Protein AF-A0A0D8X7G8-F1 (afdb_monomer)

Mean predicted aligned error: 17.35 Å

InterPro domains:
  IPR000242 Tyrosine-specific protein phosphatase, PTPase domain [PF00102] (5-71)
  IPR000242 Tyrosine-specific protein phosphatase, PTPase domain [PR00700] (9-27)
  IPR000242 Tyrosine-specific protein phosphatase, PTPase domain [PR00700] (56-66)
  IPR000242 Tyrosine-specific protein phosphatase, PTPase domain [PS50055] (1-73)
  IPR000387 Tyrosine-specific protein phosphatases domain [PS50056] (1-64)
  IPR003595 Protein-tyrosine phosphatase, catalytic [SM00404] (1-72)
  IPR029021 Protein-tyrosine phosphatase-like [G3DSA:3.90.190.10] (2-87)
  IPR029021 Protein-tyrosine phosphatase-like [SSF52799] (5-97)
  IPR052782 Oocyte-to-zygote transition regulator [PTHR46163] (5-101)

Solvent-accessible surface area (backbone atoms only — not comparable to full-atom values): 13505 Å² total; per-residue (Å²): 129,98,72,55,95,85,71,58,85,87,88,74,69,64,84,93,44,23,39,72,28,36,30,56,52,46,36,54,50,50,55,50,32,57,76,65,72,43,95,69,53,72,65,59,48,46,51,58,42,30,78,75,37,76,61,32,48,65,47,72,68,48,55,54,47,31,5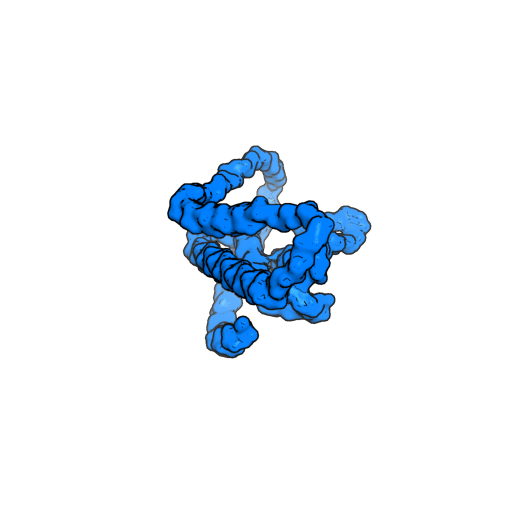1,51,53,50,53,52,52,34,28,75,70,64,77,39,60,72,83,36,67,69,52,48,50,51,51,53,53,50,53,54,50,51,52,52,51,54,51,52,49,53,51,50,53,50,55,51,51,52,52,53,54,52,51,54,55,50,55,61,67,67,59,68,87,73,82,80,78,87,74,96,72,84,79,66,65,62,62,63,49,52,58,54,49,52,54,52,49,62,66,52,58,79,61,85,74,74,76,79,80,80,79,86,70,75,78,86,71,87,70,89,74,82,88,49,68,67,62,57,50,52,53,51,56,55,49,60,61,44,57,62,51,54,60,55,50,54,67,65,45,64,80,60,50,80,76,55,67,70,72,62,66,82,77,117

Structure (mmCIF, N/CA/C/O backbone):
data_AF-A0A0D8X7G8-F1
#
_entry.id   AF-A0A0D8X7G8-F1
#
loop_
_atom_site.group_PDB
_atom_site.id
_atom_site.type_symbol
_atom_site.label_atom_id
_atom_site.label_alt_id
_atom_site.label_comp_id
_atom_site.label_asym_id
_atom_site.label_entity_id
_atom_site.label_seq_id
_atom_site.pdbx_PDB_ins_code
_atom_site.Cartn_x
_atom_site.Cartn_y
_atom_site.Cartn_z
_atom_site.occupancy
_atom_site.B_iso_or_equiv
_atom_site.auth_seq_id
_atom_site.auth_comp_id
_atom_site.auth_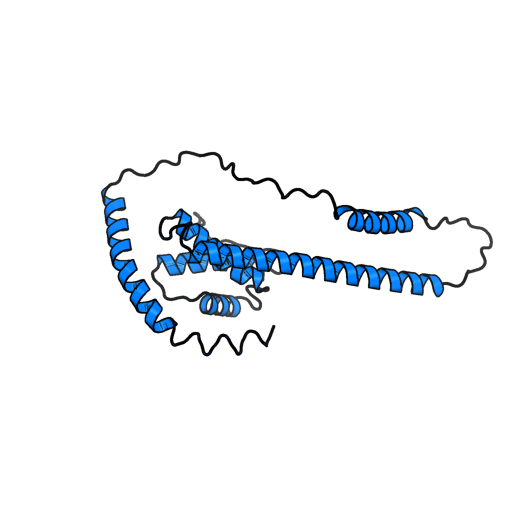asym_id
_atom_site.auth_atom_id
_atom_site.pdbx_PDB_model_num
ATOM 1 N N . MET A 1 1 ? -16.557 3.161 2.615 1.00 66.50 1 MET A N 1
ATOM 2 C CA . MET A 1 1 ? -16.654 2.008 1.699 1.00 66.50 1 MET A CA 1
ATOM 3 C C . MET A 1 1 ? -17.191 2.494 0.371 1.00 66.50 1 MET A C 1
ATOM 5 O O . MET A 1 1 ? -18.186 3.216 0.365 1.00 66.50 1 MET A O 1
ATOM 9 N N . LEU A 1 2 ? -16.530 2.127 -0.720 1.00 78.00 2 LEU A N 1
ATOM 10 C CA . LEU A 1 2 ? -16.952 2.418 -2.082 1.00 78.00 2 LEU A CA 1
ATOM 11 C C . LEU A 1 2 ? -18.286 1.709 -2.336 1.00 78.00 2 LEU A C 1
ATOM 13 O O . LEU A 1 2 ? -18.356 0.485 -2.448 1.00 78.00 2 LEU A O 1
ATOM 17 N N . LYS A 1 3 ? -19.364 2.488 -2.380 1.00 86.00 3 LYS A N 1
ATOM 18 C CA . LYS A 1 3 ? -20.715 2.010 -2.671 1.00 86.00 3 LYS A CA 1
ATOM 19 C C . LYS A 1 3 ? -21.243 2.762 -3.878 1.00 86.00 3 LYS A C 1
ATOM 21 O O . LYS A 1 3 ? -21.192 3.987 -3.913 1.00 86.00 3 LYS A O 1
ATOM 26 N N . ASN A 1 4 ? -21.760 2.016 -4.844 1.00 90.44 4 ASN A N 1
ATOM 27 C CA . ASN A 1 4 ? -22.512 2.576 -5.951 1.00 90.44 4 ASN A CA 1
ATOM 28 C C . ASN A 1 4 ? -24.008 2.532 -5.589 1.00 90.44 4 ASN A C 1
ATOM 30 O O . ASN A 1 4 ? -24.524 1.427 -5.406 1.00 90.44 4 ASN A O 1
ATOM 34 N N . PRO A 1 5 ? -24.710 3.677 -5.493 1.00 89.56 5 PRO A N 1
ATOM 35 C CA . PRO A 1 5 ? -26.138 3.711 -5.169 1.00 89.56 5 PRO A CA 1
ATOM 36 C C . PRO A 1 5 ? -27.015 2.919 -6.147 1.00 89.56 5 PRO A C 1
ATOM 38 O O . PRO A 1 5 ? -28.039 2.381 -5.749 1.00 89.56 5 PRO A O 1
ATOM 41 N N . SER A 1 6 ? -26.590 2.802 -7.410 1.00 92.00 6 SER A N 1
ATOM 42 C CA . SER A 1 6 ? -27.302 2.039 -8.448 1.00 92.00 6 SER A CA 1
ATOM 43 C C . SER A 1 6 ? -27.097 0.519 -8.363 1.00 92.00 6 SER A C 1
ATOM 45 O O . SER A 1 6 ? -27.694 -0.229 -9.128 1.00 92.00 6 SER A O 1
ATOM 47 N N . GLY A 1 7 ? -26.225 0.038 -7.468 1.00 91.06 7 GLY A N 1
ATOM 48 C CA . GLY A 1 7 ? -25.908 -1.387 -7.332 1.00 91.06 7 GLY A CA 1
ATOM 49 C C . GLY A 1 7 ? -24.993 -1.956 -8.425 1.00 91.06 7 GLY A C 1
ATOM 50 O O . GLY A 1 7 ? -24.581 -3.112 -8.325 1.00 91.06 7 GLY A O 1
ATOM 51 N N . HIS A 1 8 ? -24.616 -1.171 -9.439 1.00 93.44 8 HIS A N 1
ATOM 52 C CA . HIS A 1 8 ? -23.691 -1.629 -10.477 1.00 93.44 8 HIS A CA 1
ATOM 53 C C . HIS A 1 8 ? -22.240 -1.736 -9.967 1.00 93.44 8 HIS A C 1
ATOM 55 O O . HIS A 1 8 ? -21.827 -0.943 -9.110 1.00 93.44 8 HIS A O 1
ATOM 61 N N . PRO A 1 9 ? -21.429 -2.665 -10.514 1.00 93.12 9 PRO A N 1
ATOM 62 C CA . PRO A 1 9 ? -20.020 -2.791 -10.155 1.00 93.12 9 PRO A CA 1
ATOM 63 C C . PRO A 1 9 ? -19.245 -1.485 -10.363 1.00 93.12 9 PRO A C 1
ATOM 65 O O . PRO A 1 9 ? -19.410 -0.803 -11.372 1.00 93.12 9 PRO A O 1
ATOM 68 N N . ILE A 1 10 ? -18.364 -1.154 -9.418 1.00 94.12 10 ILE A N 1
ATOM 69 C CA . ILE A 1 10 ? -17.467 -0.001 -9.538 1.00 94.12 10 ILE A CA 1
ATOM 70 C C . ILE A 1 10 ? -16.247 -0.422 -10.354 1.00 94.12 10 ILE A C 1
ATOM 72 O O . ILE A 1 10 ? -15.524 -1.345 -9.973 1.00 94.12 10 ILE A O 1
ATOM 76 N N . VAL A 1 11 ? -16.003 0.276 -11.462 1.00 93.94 11 VAL A N 1
ATOM 77 C CA . VAL A 1 11 ? -14.827 0.052 -12.305 1.00 93.94 11 VAL A CA 1
ATOM 78 C C . VAL A 1 11 ? -13.677 0.921 -11.807 1.00 93.94 11 VAL A C 1
ATOM 80 O O . VAL A 1 11 ? -13.784 2.142 -11.746 1.00 93.94 11 VAL A O 1
ATOM 83 N N . VAL A 1 12 ? -12.556 0.285 -11.471 1.00 94.94 12 VAL A N 1
ATOM 84 C CA . VAL A 1 12 ? -11.310 0.958 -11.086 1.00 94.94 12 VAL A CA 1
ATOM 85 C C . VAL A 1 12 ? -10.229 0.533 -12.069 1.00 94.94 12 VAL A C 1
ATOM 87 O O . VAL A 1 12 ? -10.022 -0.660 -12.282 1.00 94.94 12 VAL A O 1
ATOM 90 N N . HIS A 1 13 ? -9.502 1.486 -12.646 1.00 96.00 13 HIS A N 1
ATOM 91 C CA . HIS A 1 13 ? -8.384 1.187 -13.537 1.00 96.00 13 HIS A CA 1
ATOM 92 C C . HIS A 1 13 ? -7.199 2.122 -13.2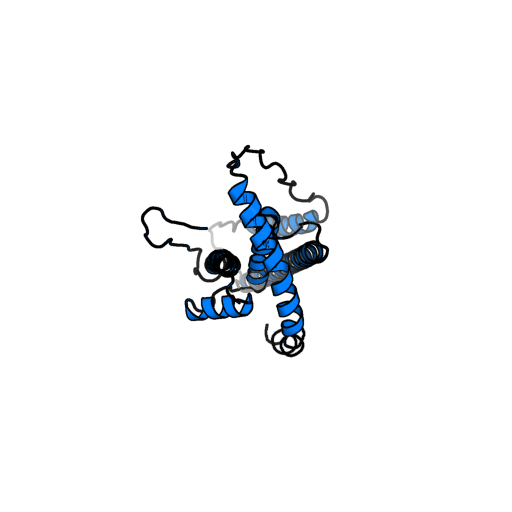92 1.00 96.00 13 HIS A C 1
ATOM 94 O O . HIS A 1 13 ? -7.291 3.123 -12.586 1.00 96.00 13 HIS A O 1
ATOM 100 N N . CYS A 1 14 ? -6.047 1.744 -13.834 1.00 93.75 14 CYS A N 1
ATOM 101 C CA . CYS A 1 14 ? -4.911 2.644 -13.974 1.00 93.75 14 CYS A CA 1
ATOM 102 C C . CYS A 1 14 ? -4.388 2.522 -15.409 1.00 93.75 14 CYS A C 1
ATOM 104 O O . CYS A 1 14 ? -5.153 2.778 -16.331 1.00 93.75 14 CYS A O 1
ATOM 106 N N . SER A 1 15 ? -3.137 2.098 -15.605 1.00 94.19 15 SER A N 1
ATOM 107 C CA . SER A 1 15 ? -2.616 1.705 -16.922 1.00 94.19 15 SER A CA 1
ATOM 108 C C . SER A 1 15 ? -2.867 0.204 -17.142 1.00 94.19 15 SER A C 1
ATOM 110 O O . SER A 1 15 ? -3.945 -0.171 -17.579 1.00 94.19 15 SER A O 1
ATOM 112 N N . ALA A 1 16 ? -1.968 -0.679 -16.691 1.00 92.44 16 ALA A N 1
ATOM 113 C CA . ALA A 1 16 ? -2.172 -2.137 -16.762 1.00 92.44 16 ALA A CA 1
ATOM 114 C C . ALA A 1 16 ? -3.263 -2.685 -15.807 1.00 92.44 16 ALA A C 1
ATOM 116 O O . ALA A 1 16 ? -3.684 -3.840 -15.897 1.00 92.44 16 ALA A O 1
ATOM 117 N N . GLY A 1 17 ? -3.712 -1.879 -14.840 1.00 94.12 17 GLY A N 1
ATOM 118 C CA . GLY A 1 17 ? -4.766 -2.267 -13.897 1.00 94.12 17 GLY A CA 1
ATOM 119 C C . GLY A 1 17 ? -4.354 -3.290 -12.829 1.00 94.12 17 GLY A C 1
ATOM 120 O O . GLY A 1 17 ? -5.230 -3.853 -12.187 1.00 94.12 17 GLY A O 1
ATOM 121 N N . ILE A 1 18 ? -3.054 -3.542 -12.627 1.00 96.38 18 ILE A N 1
ATOM 122 C CA . ILE A 1 18 ? -2.548 -4.548 -11.662 1.00 96.38 18 ILE A CA 1
ATOM 123 C C . ILE A 1 18 ? -1.870 -3.949 -10.416 1.00 96.38 18 ILE A C 1
ATOM 125 O O . ILE A 1 18 ? -1.880 -4.548 -9.347 1.00 96.38 18 ILE A O 1
ATOM 129 N N . GLY A 1 19 ? -1.290 -2.748 -10.529 1.00 96.31 19 GLY A N 1
ATOM 130 C CA . GLY A 1 19 ? -0.596 -2.070 -9.426 1.00 96.31 19 GLY A CA 1
ATOM 131 C C . GLY A 1 19 ? -1.554 -1.234 -8.578 1.00 96.31 19 GLY A C 1
ATOM 132 O O . GLY A 1 19 ? -2.252 -1.757 -7.717 1.00 96.31 19 GLY A O 1
ATOM 133 N N . ARG A 1 20 ? -1.628 0.073 -8.874 1.00 97.00 20 ARG A N 1
ATOM 134 C CA . ARG A 1 20 ? -2.447 1.067 -8.143 1.00 97.00 20 ARG A CA 1
ATOM 135 C C . ARG A 1 20 ? -3.914 0.653 -7.989 1.00 97.00 20 ARG A C 1
ATOM 137 O O . ARG A 1 20 ? -4.500 0.846 -6.931 1.00 97.00 20 ARG A O 1
ATOM 144 N N . THR A 1 21 ? -4.478 0.049 -9.032 1.00 97.31 21 THR A N 1
ATOM 145 C CA . THR A 1 21 ? -5.855 -0.462 -9.045 1.00 97.31 21 THR A CA 1
ATOM 146 C C . THR A 1 21 ? -6.073 -1.513 -7.962 1.00 97.31 21 THR A C 1
ATOM 148 O O . THR A 1 21 ? -6.946 -1.351 -7.116 1.00 97.31 21 THR A O 1
ATOM 151 N N . CYS A 1 22 ? -5.250 -2.562 -7.941 1.00 97.19 22 CYS A N 1
ATOM 152 C CA . CYS A 1 22 ? -5.368 -3.625 -6.948 1.00 97.19 22 CYS A CA 1
ATOM 153 C C . CYS A 1 22 ? -4.958 -3.158 -5.548 1.00 97.19 22 CYS A C 1
ATOM 155 O O . CYS A 1 22 ? -5.473 -3.690 -4.573 1.00 97.19 22 CYS A O 1
ATOM 157 N N . THR A 1 23 ? -4.087 -2.151 -5.427 1.00 97.38 23 THR A N 1
ATOM 158 C CA . THR A 1 23 ? -3.781 -1.519 -4.136 1.00 97.38 23 THR A CA 1
ATOM 159 C C . THR A 1 23 ? -5.016 -0.850 -3.537 1.00 97.38 23 THR A C 1
ATOM 161 O O . THR A 1 23 ? -5.333 -1.115 -2.382 1.00 97.38 23 THR A O 1
ATOM 164 N N . LEU A 1 24 ? -5.756 -0.053 -4.318 1.00 96.81 24 LEU A N 1
ATOM 165 C CA . LEU A 1 24 ? -6.993 0.582 -3.850 1.00 96.81 24 LEU A CA 1
ATOM 166 C C . LEU A 1 24 ? -8.059 -0.458 -3.476 1.00 96.81 24 LEU A C 1
ATOM 168 O O . LEU A 1 24 ? -8.648 -0.385 -2.400 1.00 96.81 24 LEU A O 1
ATOM 172 N N . ILE A 1 25 ? -8.260 -1.462 -4.337 1.00 96.31 25 ILE A N 1
ATOM 173 C CA . ILE A 1 25 ? -9.191 -2.570 -4.073 1.00 96.31 25 ILE A CA 1
ATOM 174 C C . ILE A 1 25 ? -8.777 -3.337 -2.808 1.00 96.31 25 ILE A C 1
ATOM 176 O O . ILE A 1 25 ? -9.628 -3.718 -2.010 1.00 96.31 25 ILE A O 1
ATOM 180 N N . GLY A 1 26 ? -7.476 -3.549 -2.605 1.00 95.56 26 GLY A N 1
ATOM 181 C CA . GLY A 1 26 ? -6.942 -4.248 -1.443 1.00 95.56 26 GLY A CA 1
ATOM 182 C C . GLY A 1 26 ? -7.145 -3.493 -0.130 1.00 95.56 26 GLY A C 1
ATOM 183 O O . GLY A 1 26 ? -7.491 -4.130 0.860 1.00 95.56 26 GLY A O 1
ATOM 184 N N . ILE A 1 27 ? -6.997 -2.162 -0.124 1.00 96.00 27 ILE A N 1
ATOM 185 C CA . ILE A 1 27 ? -7.298 -1.314 1.046 1.00 96.00 27 ILE A CA 1
ATOM 186 C C . ILE A 1 27 ? -8.766 -1.487 1.448 1.00 96.00 27 ILE A C 1
ATOM 188 O O . ILE A 1 27 ? -9.068 -1.804 2.598 1.00 96.00 27 ILE A O 1
ATOM 192 N N . GLU A 1 28 ? -9.675 -1.340 0.483 1.00 94.06 28 GLU A N 1
ATOM 193 C CA . GLU A 1 28 ? -11.112 -1.486 0.715 1.00 94.06 28 GLU A CA 1
ATOM 194 C C . GLU A 1 28 ? -11.457 -2.900 1.200 1.00 94.06 28 GLU A C 1
ATOM 196 O O . GLU A 1 28 ? -12.201 -3.077 2.164 1.00 94.06 28 GLU A O 1
ATOM 201 N N . LEU A 1 29 ? -10.888 -3.933 0.576 1.00 93.81 29 LEU A N 1
ATOM 202 C CA . LEU A 1 29 ? -11.145 -5.314 0.964 1.00 93.81 29 LEU A CA 1
ATOM 203 C C . LEU A 1 29 ? -10.618 -5.624 2.369 1.00 93.81 29 LEU A C 1
ATOM 205 O O . LEU A 1 29 ? -11.309 -6.305 3.127 1.00 93.81 29 LEU A O 1
ATOM 209 N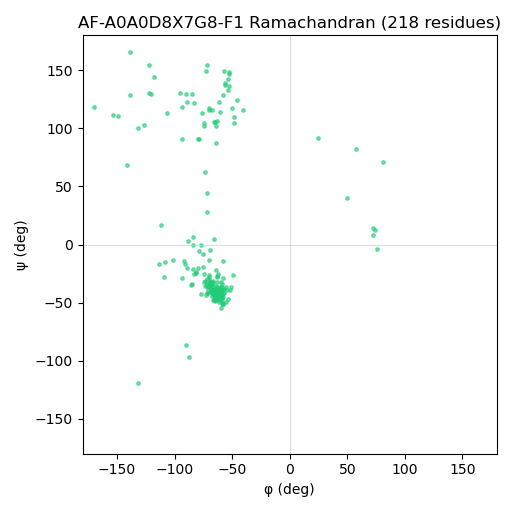 N . LEU A 1 30 ? -9.433 -5.126 2.729 1.00 94.00 30 LEU A N 1
ATOM 210 C CA . LEU A 1 30 ? -8.855 -5.348 4.052 1.00 94.00 30 LEU A CA 1
ATOM 211 C C . LEU A 1 30 ? -9.713 -4.678 5.127 1.00 94.00 30 LEU A C 1
ATOM 213 O O . LEU A 1 30 ? -10.122 -5.340 6.077 1.00 94.00 30 LEU A O 1
ATOM 217 N N . LEU A 1 31 ? -10.097 -3.416 4.922 1.00 92.25 31 LEU A N 1
ATOM 218 C CA . LEU A 1 31 ? -11.027 -2.716 5.812 1.00 92.25 31 LEU A CA 1
ATOM 219 C C . LEU A 1 31 ? -12.369 -3.439 5.937 1.00 92.25 31 LEU A C 1
ATOM 221 O O . LEU A 1 31 ? -12.951 -3.491 7.019 1.00 92.25 31 LEU A O 1
ATOM 225 N N . LYS A 1 32 ? -12.884 -4.003 4.839 1.00 91.62 32 LYS A N 1
ATOM 226 C CA . LYS A 1 32 ? -14.142 -4.755 4.859 1.00 91.62 32 LYS A CA 1
ATOM 227 C C . LYS A 1 32 ? -14.008 -6.005 5.718 1.00 91.62 32 LYS A C 1
ATOM 229 O O . LYS A 1 32 ? -14.906 -6.289 6.502 1.00 91.62 32 LYS A O 1
ATOM 234 N N . ARG A 1 33 ? -12.903 -6.741 5.581 1.00 91.44 33 ARG A N 1
ATOM 235 C CA . ARG A 1 33 ? -12.648 -7.956 6.366 1.00 91.44 33 ARG A CA 1
ATOM 236 C C . ARG A 1 33 ? -12.467 -7.646 7.850 1.00 91.44 33 ARG A C 1
ATOM 238 O O . ARG A 1 33 ? -13.090 -8.328 8.655 1.00 91.44 33 ARG A O 1
ATOM 245 N N . ILE A 1 34 ? -11.741 -6.576 8.184 1.00 89.69 34 ILE A N 1
ATOM 246 C CA . ILE A 1 34 ? -11.585 -6.095 9.566 1.00 89.69 34 ILE A CA 1
ATOM 247 C C . ILE A 1 34 ? -12.956 -5.786 10.182 1.00 89.69 34 ILE A C 1
ATOM 249 O O . ILE A 1 34 ? -13.300 -6.334 11.224 1.00 89.69 34 ILE A O 1
ATOM 253 N N . ARG A 1 35 ? -13.795 -4.994 9.498 1.00 87.88 35 ARG A N 1
ATOM 254 C CA . ARG A 1 35 ? -15.148 -4.665 9.988 1.00 87.88 35 ARG A CA 1
ATOM 255 C C . ARG A 1 35 ? -16.068 -5.878 10.109 1.00 87.88 35 ARG A C 1
ATOM 257 O O . ARG A 1 35 ? -16.935 -5.908 10.970 1.00 87.88 35 ARG A O 1
ATOM 264 N N . GLN A 1 36 ? -15.895 -6.871 9.242 1.00 89.62 36 GLN A N 1
ATOM 265 C CA . GLN A 1 36 ? -16.663 -8.117 9.271 1.00 89.62 36 GLN A CA 1
ATOM 266 C C . GLN A 1 36 ? -16.093 -9.155 10.251 1.00 89.62 36 GLN A C 1
ATOM 268 O O . GLN A 1 36 ? -16.570 -10.288 10.234 1.00 89.62 36 GLN A O 1
ATOM 273 N N . ARG A 1 37 ? -15.081 -8.799 11.062 1.00 81.75 37 ARG A N 1
ATOM 274 C CA . ARG A 1 37 ? -14.369 -9.703 11.984 1.00 81.75 37 ARG A CA 1
ATOM 275 C C . ARG A 1 37 ? -13.910 -10.999 11.306 1.00 81.75 37 ARG A C 1
ATOM 277 O O . ARG A 1 37 ? -14.034 -12.086 11.858 1.00 81.75 37 ARG A O 1
ATOM 284 N N . ARG A 1 38 ? -13.433 -10.889 10.065 1.00 76.50 38 ARG A N 1
ATOM 285 C CA . ARG A 1 38 ? -12.887 -12.025 9.320 1.00 76.50 38 ARG A CA 1
ATOM 286 C C . ARG A 1 38 ? -11.381 -12.056 9.478 1.00 76.50 38 ARG A C 1
ATOM 288 O O . ARG A 1 38 ? -10.725 -11.058 9.176 1.00 76.50 38 ARG A O 1
ATOM 295 N N . ASP A 1 39 ? -10.858 -13.222 9.829 1.00 68.50 39 ASP A N 1
ATOM 296 C CA . ASP A 1 39 ? -9.424 -13.473 9.821 1.00 68.50 39 ASP A CA 1
ATOM 297 C C . ASP A 1 39 ? -8.892 -13.286 8.402 1.00 68.50 39 ASP A C 1
ATOM 299 O O . ASP A 1 39 ? -9.271 -13.988 7.459 1.00 68.50 39 ASP A O 1
ATOM 303 N N . ALA A 1 40 ? -8.050 -12.276 8.224 1.00 69.94 40 ALA A N 1
ATOM 304 C CA . ALA A 1 40 ? -7.347 -12.072 6.976 1.00 69.94 40 ALA A CA 1
ATOM 305 C C . ALA A 1 40 ? -6.050 -11.331 7.225 1.00 69.94 40 ALA A C 1
ATOM 307 O O . ALA A 1 40 ? -6.036 -10.134 7.511 1.00 69.94 40 ALA A O 1
ATOM 308 N N . THR A 1 41 ? -4.949 -12.045 7.033 1.00 85.62 41 THR A N 1
ATOM 309 C CA . THR A 1 41 ? -3.644 -11.403 6.949 1.00 85.62 41 THR A CA 1
ATOM 310 C C . THR A 1 41 ? -3.528 -10.650 5.624 1.00 85.62 41 THR A C 1
ATOM 312 O O . THR A 1 41 ? -4.156 -11.002 4.615 1.00 85.62 41 THR A O 1
ATOM 315 N N . GLY A 1 42 ? -2.684 -9.616 5.588 1.00 85.50 42 GLY A N 1
ATOM 316 C CA . GLY A 1 42 ? -2.385 -8.906 4.344 1.00 85.50 42 GLY A CA 1
ATOM 317 C C . GLY A 1 42 ? -1.884 -9.845 3.239 1.00 85.50 42 GLY A C 1
ATOM 318 O O . GLY A 1 42 ? -2.250 -9.679 2.077 1.00 85.50 42 GLY A O 1
ATOM 319 N N . ALA A 1 43 ? -1.104 -10.871 3.595 1.00 87.38 43 ALA A N 1
ATOM 320 C CA . ALA A 1 43 ? -0.581 -11.860 2.652 1.00 87.38 43 ALA A CA 1
ATOM 321 C C . ALA A 1 43 ? -1.699 -12.709 2.024 1.00 87.38 43 ALA A C 1
ATOM 323 O O . ALA A 1 43 ? -1.783 -12.804 0.800 1.00 87.38 43 ALA A O 1
ATOM 324 N N . GLN A 1 44 ? -2.625 -13.232 2.834 1.00 90.38 44 GLN A N 1
ATOM 325 C CA . GLN A 1 44 ? -3.798 -13.963 2.335 1.00 90.38 44 GLN A CA 1
ATOM 326 C C . GLN A 1 44 ? -4.675 -13.085 1.438 1.00 90.38 44 GLN A C 1
ATOM 328 O O . GLN A 1 44 ? -5.229 -13.546 0.440 1.00 90.38 44 GLN A O 1
ATOM 333 N N . LEU A 1 45 ? -4.803 -11.797 1.768 1.00 92.69 45 LEU A N 1
ATOM 334 C CA . LEU A 1 45 ? -5.497 -10.833 0.923 1.00 92.69 45 LEU A CA 1
ATOM 335 C C . LEU A 1 45 ? -4.783 -10.621 -0.418 1.00 92.69 45 LEU A C 1
ATOM 337 O O . LEU A 1 45 ? -5.448 -10.588 -1.452 1.00 92.69 45 LEU A O 1
ATOM 341 N N . MET A 1 46 ? -3.453 -10.522 -0.425 1.00 92.12 46 MET A N 1
ATOM 342 C CA . MET A 1 46 ? -2.673 -10.417 -1.659 1.00 92.12 46 MET A CA 1
ATOM 343 C C . MET A 1 46 ? -2.836 -11.664 -2.536 1.00 92.12 46 MET A C 1
ATOM 345 O O . MET A 1 46 ? -3.083 -11.521 -3.731 1.00 92.12 46 MET A O 1
ATOM 349 N N . MET A 1 47 ? -2.741 -12.865 -1.958 1.00 92.25 47 MET A N 1
ATOM 350 C CA . MET A 1 47 ? -2.948 -14.124 -2.685 1.00 92.25 47 MET A CA 1
ATOM 351 C C . MET A 1 47 ? -4.347 -14.173 -3.300 1.00 92.25 47 MET A C 1
ATOM 353 O O . MET A 1 47 ? -4.483 -14.342 -4.507 1.00 92.25 47 MET A O 1
ATOM 357 N N . TRP A 1 48 ? -5.375 -13.863 -2.506 1.00 93.75 48 TRP A N 1
ATOM 358 C CA . TRP A 1 48 ? -6.755 -13.796 -2.984 1.00 93.75 48 TRP A CA 1
ATOM 359 C C . TRP A 1 48 ? -6.938 -12.800 -4.142 1.00 93.75 48 TRP A C 1
ATOM 361 O O . TRP A 1 48 ? -7.691 -13.064 -5.078 1.00 93.75 48 TRP A O 1
ATOM 371 N N . LEU A 1 49 ? -6.251 -11.651 -4.111 1.00 94.56 49 LEU A N 1
ATOM 372 C CA . LEU A 1 49 ? -6.274 -10.693 -5.221 1.00 94.56 49 LEU A CA 1
ATOM 373 C C . LEU A 1 49 ? -5.561 -11.238 -6.466 1.00 94.56 49 LEU A C 1
ATOM 375 O O . LEU A 1 49 ? -6.035 -10.999 -7.576 1.00 94.56 49 LEU A O 1
ATOM 379 N N . ARG A 1 50 ? -4.452 -11.966 -6.298 1.00 95.44 50 ARG A N 1
ATOM 380 C CA . ARG A 1 50 ? -3.674 -12.548 -7.403 1.00 95.44 50 ARG A CA 1
ATOM 381 C C . ARG A 1 50 ? -4.401 -13.692 -8.100 1.00 95.44 50 ARG A C 1
ATOM 383 O O . ARG A 1 50 ? -4.317 -13.768 -9.323 1.00 95.44 50 ARG A O 1
ATOM 390 N N . ASP A 1 51 ? -5.200 -14.462 -7.367 1.00 95.62 51 ASP A N 1
ATOM 391 C CA . ASP A 1 51 ? -6.091 -15.478 -7.941 1.00 95.62 51 ASP A CA 1
ATOM 392 C C . ASP A 1 51 ? -7.165 -14.862 -8.849 1.00 95.62 51 ASP A C 1
ATOM 394 O O . ASP A 1 51 ? -7.660 -15.502 -9.775 1.00 95.62 51 ASP A O 1
ATOM 398 N N . ARG A 1 52 ? -7.553 -13.604 -8.597 1.00 95.44 52 ARG A N 1
ATOM 399 C CA . ARG A 1 52 ? -8.550 -12.884 -9.408 1.00 95.44 52 ARG A CA 1
ATOM 400 C C . ARG A 1 52 ? -7.942 -12.038 -10.511 1.00 95.44 52 ARG A C 1
ATOM 402 O O . ARG A 1 52 ? -8.589 -11.817 -11.532 1.00 95.44 52 ARG A O 1
ATOM 409 N N . ARG A 1 53 ? -6.721 -11.545 -10.315 1.00 95.12 53 ARG A N 1
ATOM 410 C CA . ARG A 1 53 ? -5.977 -10.795 -11.322 1.00 95.12 53 ARG A CA 1
ATOM 411 C C . ARG A 1 53 ? -4.485 -11.036 -11.146 1.00 95.12 53 ARG A C 1
ATOM 413 O O . ARG A 1 53 ? -3.875 -10.538 -10.199 1.00 95.12 53 ARG A O 1
ATOM 420 N N . ALA A 1 54 ? -3.896 -11.752 -12.097 1.00 94.56 54 ALA A N 1
ATOM 421 C CA . ALA A 1 54 ? -2.468 -12.034 -12.098 1.00 94.56 54 ALA A CA 1
ATOM 422 C C . ALA A 1 54 ? -1.642 -10.741 -11.964 1.00 94.56 54 ALA A C 1
ATOM 424 O O . ALA A 1 54 ? -1.946 -9.714 -12.578 1.00 94.56 54 ALA A O 1
ATOM 425 N N . GLY A 1 55 ? -0.608 -10.782 -11.123 1.00 92.25 55 GLY A N 1
ATOM 426 C CA . GLY A 1 55 ? 0.253 -9.627 -10.859 1.00 92.25 55 GLY A CA 1
ATOM 427 C C . GLY A 1 55 ? -0.372 -8.528 -9.990 1.00 92.25 55 GLY A C 1
ATOM 428 O O . GLY A 1 55 ? 0.199 -7.439 -9.906 1.00 92.25 55 GLY A O 1
ATOM 429 N N . ALA A 1 56 ? -1.517 -8.781 -9.339 1.00 96.00 56 ALA A N 1
ATOM 430 C CA . ALA A 1 56 ? -2.103 -7.848 -8.380 1.00 96.00 56 ALA A CA 1
ATOM 431 C C . ALA A 1 56 ? -1.093 -7.445 -7.290 1.00 96.00 56 ALA A C 1
ATOM 433 O O . ALA A 1 56 ? -0.432 -8.300 -6.691 1.00 96.00 56 ALA A O 1
ATOM 434 N N . ILE A 1 57 ? -1.016 -6.132 -7.032 1.00 94.25 57 ILE A N 1
ATOM 435 C CA . ILE A 1 57 ? -0.041 -5.491 -6.134 1.00 94.25 57 ILE A CA 1
ATOM 436 C C . ILE A 1 57 ? 1.386 -5.817 -6.597 1.00 94.25 57 ILE A C 1
ATOM 438 O O . ILE A 1 57 ? 2.052 -6.735 -6.118 1.00 94.25 57 ILE A O 1
ATOM 442 N N . GLN A 1 58 ? 1.833 -5.040 -7.580 1.00 92.12 58 GLN A N 1
ATOM 443 C CA . GLN A 1 58 ? 3.033 -5.322 -8.362 1.00 92.12 58 GLN A CA 1
ATOM 444 C C . GLN A 1 58 ? 4.337 -5.079 -7.590 1.00 92.12 58 GLN A C 1
ATOM 446 O O . GLN A 1 58 ? 5.316 -5.780 -7.812 1.00 92.12 58 GLN A O 1
ATOM 451 N N . LYS A 1 59 ? 4.387 -4.064 -6.719 1.00 91.69 59 LYS A N 1
ATOM 452 C CA . LYS A 1 59 ? 5.612 -3.678 -5.993 1.00 91.69 59 LYS A CA 1
ATOM 453 C C . LYS A 1 59 ? 5.428 -3.837 -4.487 1.00 91.69 59 LYS A C 1
ATOM 455 O O . LYS A 1 59 ? 4.383 -3.464 -3.963 1.00 91.69 59 LYS A O 1
ATOM 460 N N . GLY A 1 60 ? 6.481 -4.243 -3.774 1.00 90.94 60 GLY A N 1
ATOM 461 C CA . GLY A 1 60 ? 6.460 -4.357 -2.308 1.00 90.94 60 GLY A CA 1
ATOM 462 C C . GLY A 1 60 ? 6.031 -3.065 -1.599 1.00 90.94 60 GLY A C 1
ATOM 463 O O . GLY A 1 60 ? 5.211 -3.104 -0.688 1.00 90.94 60 GLY A O 1
ATOM 464 N N . ILE A 1 61 ? 6.464 -1.893 -2.087 1.00 91.38 61 ILE A N 1
ATOM 465 C CA . ILE A 1 61 ? 6.037 -0.606 -1.508 1.00 91.38 61 ILE A CA 1
ATOM 466 C C . ILE A 1 61 ? 4.515 -0.399 -1.565 1.00 91.38 61 ILE A C 1
ATOM 468 O O . ILE A 1 61 ? 3.951 0.216 -0.670 1.00 91.38 61 ILE A O 1
ATOM 472 N N . GLN A 1 62 ? 3.839 -0.925 -2.594 1.00 93.81 62 GLN A N 1
ATOM 473 C CA . GLN A 1 62 ? 2.386 -0.807 -2.737 1.00 93.81 62 GLN A CA 1
ATOM 474 C C . GLN A 1 62 ? 1.676 -1.650 -1.676 1.00 93.81 62 GLN A C 1
ATOM 476 O O . GLN A 1 62 ? 0.644 -1.242 -1.152 1.00 93.81 62 GLN A O 1
ATOM 481 N N . PHE A 1 63 ? 2.251 -2.806 -1.338 1.00 95.69 63 PHE A N 1
ATOM 482 C CA . PHE A 1 63 ? 1.752 -3.663 -0.272 1.00 95.69 63 PHE A CA 1
ATOM 483 C C . PHE A 1 63 ? 1.922 -3.024 1.110 1.00 95.69 63 PHE A C 1
ATOM 485 O O . PHE A 1 63 ? 0.984 -3.021 1.904 1.00 95.69 63 PHE A O 1
ATOM 492 N N . VAL A 1 64 ? 3.082 -2.421 1.390 1.00 94.69 64 VAL A N 1
ATOM 493 C CA . VAL A 1 64 ? 3.300 -1.697 2.656 1.00 94.69 64 VAL A CA 1
ATOM 494 C C . VAL A 1 64 ? 2.405 -0.456 2.735 1.00 94.69 64 VAL A C 1
ATOM 496 O O . VAL A 1 64 ? 1.810 -0.194 3.776 1.00 94.69 64 VAL A O 1
ATOM 499 N N . PHE A 1 65 ? 2.244 0.272 1.625 1.00 95.75 65 PHE A N 1
ATOM 500 C CA . PHE A 1 65 ? 1.347 1.426 1.546 1.00 95.75 65 PHE A CA 1
ATOM 501 C C . PHE A 1 65 ? -0.111 1.057 1.849 1.00 95.75 65 PHE A C 1
ATOM 503 O O . PHE A 1 65 ? -0.774 1.781 2.584 1.00 95.75 65 PHE A O 1
ATOM 510 N N . LEU A 1 66 ? -0.598 -0.084 1.348 1.00 95.94 66 LEU A N 1
ATOM 511 C CA . LEU A 1 66 ? -1.929 -0.595 1.688 1.00 95.94 66 LEU A CA 1
ATOM 512 C C . LEU A 1 66 ? -2.113 -0.706 3.208 1.00 95.94 66 LEU A C 1
ATOM 514 O O . LEU A 1 66 ? -3.114 -0.223 3.729 1.00 95.94 66 LEU A O 1
ATOM 518 N N . HIS A 1 67 ? -1.140 -1.281 3.921 1.00 94.88 67 HIS A N 1
ATOM 519 C CA . HIS A 1 67 ? -1.205 -1.420 5.380 1.00 94.88 67 HIS A CA 1
ATOM 520 C C . HIS A 1 67 ? -1.143 -0.068 6.087 1.00 94.88 67 HIS A C 1
ATOM 522 O O . HIS A 1 67 ? -1.909 0.156 7.017 1.00 94.88 67 HIS A O 1
ATOM 528 N N . LEU A 1 68 ? -0.289 0.849 5.619 1.00 95.62 68 LEU A N 1
ATOM 529 C CA . LEU A 1 68 ? -0.211 2.204 6.167 1.00 95.62 68 LEU A CA 1
ATOM 530 C C . LEU A 1 68 ? -1.569 2.902 6.126 1.00 95.62 68 LEU A C 1
ATOM 532 O O . LEU A 1 68 ? -1.997 3.461 7.129 1.00 95.62 68 LEU A O 1
ATOM 536 N N . VAL A 1 69 ? -2.233 2.871 4.968 1.00 96.56 69 VAL A N 1
ATOM 537 C CA . VAL A 1 69 ? -3.532 3.529 4.794 1.00 96.56 69 VAL A CA 1
ATOM 538 C C . VAL A 1 69 ? -4.570 2.903 5.715 1.00 96.56 69 VAL A C 1
ATOM 540 O O . VAL A 1 69 ? -5.298 3.630 6.379 1.00 96.56 69 VAL A O 1
ATOM 543 N N . VAL A 1 70 ? -4.612 1.572 5.807 1.00 94.44 70 VAL A N 1
ATOM 544 C CA . VAL A 1 70 ? -5.542 0.890 6.715 1.00 94.44 70 VAL A CA 1
ATOM 545 C C . VAL A 1 70 ? -5.285 1.279 8.168 1.00 94.44 70 VAL A C 1
ATOM 547 O O . VAL A 1 70 ? -6.229 1.645 8.853 1.00 94.44 70 VAL A O 1
ATOM 550 N N . ILE A 1 71 ? -4.031 1.277 8.625 1.00 94.12 71 ILE A N 1
ATOM 551 C CA . ILE A 1 71 ? -3.679 1.687 9.992 1.00 94.12 71 ILE A CA 1
ATOM 552 C C . ILE A 1 71 ? -4.093 3.141 10.251 1.00 94.12 71 ILE A C 1
ATOM 554 O O . ILE A 1 71 ? -4.714 3.415 11.271 1.00 94.12 71 ILE A O 1
ATOM 558 N N . LYS A 1 72 ? -3.811 4.069 9.325 1.00 94.56 72 LYS A N 1
ATOM 559 C CA . LYS A 1 72 ? -4.217 5.475 9.479 1.00 94.56 72 LYS A CA 1
ATOM 560 C C . LYS A 1 72 ? -5.732 5.632 9.576 1.00 94.56 72 LYS A C 1
ATOM 562 O O . LYS A 1 72 ? -6.199 6.326 10.470 1.00 94.56 72 LYS A O 1
ATOM 567 N N . LEU A 1 73 ? -6.488 4.929 8.734 1.00 94.44 73 LEU A N 1
ATOM 568 C CA . LEU A 1 73 ? -7.952 4.941 8.791 1.00 94.44 73 LEU A CA 1
ATOM 569 C C . LEU A 1 73 ? -8.480 4.356 10.108 1.00 94.44 73 LEU A C 1
ATOM 571 O O . LEU A 1 73 ? -9.426 4.885 10.676 1.00 94.44 73 LEU A O 1
ATOM 575 N N . LEU A 1 74 ? -7.852 3.303 10.637 1.00 91.75 74 LEU A N 1
ATOM 576 C CA . LEU A 1 74 ? -8.208 2.759 11.953 1.00 91.75 74 LEU A CA 1
ATOM 577 C C . LEU A 1 74 ? -7.889 3.734 13.094 1.00 91.75 74 LEU A C 1
ATOM 579 O O . LEU A 1 74 ? -8.621 3.771 14.082 1.00 91.75 74 LEU A O 1
ATOM 583 N N . CYS A 1 75 ? -6.825 4.531 12.968 1.00 93.50 75 CYS A N 1
ATOM 584 C CA . CYS A 1 75 ? -6.527 5.605 13.913 1.00 93.50 75 CYS A CA 1
ATOM 585 C C . CYS A 1 75 ? -7.572 6.728 13.854 1.00 93.50 75 CYS A C 1
ATOM 587 O O . CYS A 1 75 ? -8.009 7.206 14.896 1.00 93.50 75 CYS A O 1
ATOM 589 N N . GLU A 1 76 ? -7.994 7.129 12.652 1.00 93.38 76 GLU A N 1
ATOM 590 C CA . GLU A 1 76 ? -9.050 8.133 12.449 1.00 93.38 76 GLU A CA 1
ATOM 591 C C . GLU A 1 76 ? -10.407 7.663 12.994 1.00 93.38 76 GLU A C 1
ATOM 593 O O . GLU A 1 76 ? -11.154 8.453 13.563 1.00 93.38 76 GLU A O 1
ATOM 598 N N . GLU A 1 77 ? -10.706 6.367 12.880 1.00 90.19 77 GLU A N 1
ATOM 599 C CA . GLU A 1 77 ? -11.915 5.749 13.440 1.00 90.19 77 GLU A CA 1
ATOM 600 C C . GLU A 1 77 ? -11.836 5.519 14.960 1.00 90.19 77 GLU A C 1
ATOM 602 O O . GLU A 1 77 ? -12.784 5.010 15.555 1.00 90.19 77 GLU A O 1
ATOM 607 N N . GLY A 1 78 ? -10.720 5.875 15.606 1.00 90.06 78 GLY A N 1
ATOM 608 C CA . GLY A 1 78 ? -10.520 5.712 17.048 1.00 90.06 78 GLY A CA 1
ATOM 609 C C . GLY A 1 78 ? -10.313 4.263 17.501 1.00 90.06 78 GLY A C 1
ATOM 610 O O . GLY A 1 78 ? -10.261 4.001 18.701 1.00 90.06 78 GLY A O 1
ATOM 611 N N . VAL A 1 79 ? -10.167 3.320 16.563 1.00 89.56 79 VAL A N 1
ATOM 612 C CA . VAL A 1 79 ? -9.878 1.903 16.853 1.00 89.56 79 VAL A CA 1
ATOM 613 C C . VAL A 1 79 ? -8.447 1.744 17.363 1.00 89.56 79 VAL A C 1
ATOM 615 O O . VAL A 1 79 ? -8.176 0.930 18.243 1.00 89.56 79 VAL A O 1
ATOM 618 N N . MET A 1 80 ? -7.523 2.534 16.816 1.00 88.44 80 MET A N 1
ATOM 619 C CA . MET A 1 80 ? -6.121 2.584 17.224 1.00 88.44 80 MET A CA 1
ATOM 620 C C . MET A 1 80 ? -5.747 4.004 17.644 1.00 88.44 80 MET A C 1
ATOM 622 O O . MET A 1 80 ? -6.341 4.980 17.194 1.00 88.44 80 MET A O 1
ATOM 626 N N . LYS A 1 81 ? -4.733 4.144 18.498 1.00 90.75 81 LYS A N 1
ATOM 627 C CA . LYS A 1 81 ? -4.197 5.465 18.835 1.00 90.75 81 LYS A CA 1
ATOM 628 C C . LYS A 1 81 ? -3.079 5.815 17.860 1.00 90.75 81 LYS A C 1
ATOM 630 O O . LYS A 1 81 ? -2.137 5.048 17.698 1.00 90.75 81 LYS A O 1
ATOM 635 N N . GLY A 1 82 ? -3.139 7.001 17.256 1.00 87.44 82 GLY A N 1
ATOM 636 C CA . GLY A 1 82 ? -2.089 7.460 16.337 1.00 87.44 82 GLY A CA 1
ATOM 637 C C . GLY A 1 82 ? -0.709 7.612 16.994 1.00 87.44 82 GLY A C 1
ATOM 638 O O . GLY A 1 82 ? 0.307 7.495 16.318 1.00 87.44 82 GLY A O 1
ATOM 639 N N . ASN A 1 83 ? -0.667 7.829 18.312 1.00 91.50 83 ASN A N 1
ATOM 640 C CA . ASN A 1 83 ? 0.566 7.911 19.097 1.00 91.50 83 ASN A CA 1
ATOM 641 C C . ASN A 1 83 ? 1.060 6.552 19.622 1.00 91.50 83 ASN A C 1
ATOM 643 O O . ASN A 1 83 ? 2.046 6.521 20.359 1.00 91.50 83 ASN A O 1
ATOM 647 N N . ASP A 1 84 ? 0.390 5.449 19.275 1.00 94.00 84 ASP A N 1
ATOM 648 C CA . ASP A 1 84 ? 0.858 4.116 19.632 1.00 94.00 84 ASP A CA 1
ATOM 649 C C . ASP A 1 84 ? 2.276 3.907 19.063 1.00 94.00 84 ASP A C 1
ATOM 651 O O . ASP A 1 84 ? 2.498 4.143 17.865 1.00 94.00 84 ASP A O 1
ATOM 655 N N . PRO A 1 85 ? 3.251 3.473 19.885 1.00 94.38 85 PRO A N 1
ATOM 656 C CA . PRO A 1 85 ? 4.620 3.248 19.436 1.00 94.38 85 PRO A CA 1
ATOM 657 C C . PRO A 1 85 ? 4.716 2.370 18.184 1.00 94.38 85 PRO A C 1
ATOM 659 O O . PRO A 1 85 ? 5.530 2.664 17.308 1.00 94.38 85 PRO A O 1
ATOM 662 N N . LYS A 1 86 ? 3.852 1.352 18.050 1.00 91.31 86 LYS A N 1
ATOM 663 C CA . LYS A 1 86 ? 3.826 0.448 16.891 1.00 91.31 86 LYS A CA 1
ATOM 664 C C . LYS A 1 86 ? 3.395 1.175 15.617 1.00 91.31 86 LYS A C 1
ATOM 666 O O . LYS A 1 86 ? 3.972 0.948 14.554 1.00 91.31 86 LYS A O 1
ATOM 671 N N . VAL A 1 87 ? 2.412 2.073 15.709 1.00 92.88 87 VAL A N 1
ATOM 672 C CA . VAL A 1 87 ? 1.929 2.872 14.567 1.00 92.88 87 VAL A CA 1
ATOM 673 C C . VAL A 1 87 ? 3.009 3.847 14.107 1.00 92.88 87 VAL A C 1
ATOM 675 O O . VAL A 1 87 ? 3.338 3.903 12.919 1.00 92.88 87 VAL A O 1
ATOM 678 N N . VAL A 1 88 ? 3.617 4.563 15.054 1.00 94.62 88 VAL A N 1
ATOM 679 C CA . VAL A 1 88 ? 4.689 5.528 14.774 1.00 94.62 88 VAL A CA 1
ATOM 680 C C . VAL A 1 88 ? 5.919 4.833 14.184 1.00 94.62 88 VAL A C 1
ATOM 682 O O . VAL A 1 88 ? 6.535 5.335 13.240 1.00 94.62 88 VAL A O 1
ATOM 685 N N . GLU A 1 89 ? 6.299 3.672 14.719 1.00 94.69 89 GLU A N 1
ATOM 686 C CA . GLU A 1 89 ? 7.403 2.875 14.189 1.00 94.69 89 GLU A CA 1
ATOM 687 C C . GLU A 1 89 ? 7.120 2.392 12.764 1.00 94.69 89 GLU A C 1
ATOM 689 O O . GLU A 1 89 ? 7.977 2.530 11.882 1.00 94.69 89 GLU A O 1
ATOM 694 N N . PHE A 1 90 ? 5.909 1.886 12.513 1.00 93.38 90 PHE A N 1
ATOM 695 C CA . PHE A 1 90 ? 5.489 1.449 11.188 1.00 93.38 90 PHE A CA 1
ATOM 696 C C . PHE A 1 90 ? 5.566 2.591 10.165 1.00 93.38 90 PHE A C 1
ATOM 698 O O . PHE A 1 90 ? 6.140 2.424 9.084 1.00 93.38 90 PHE A O 1
ATOM 705 N N . GLU A 1 91 ? 5.060 3.776 10.514 1.00 93.44 91 GLU A N 1
ATOM 706 C CA . GLU A 1 91 ? 5.127 4.952 9.648 1.00 93.44 91 GLU A CA 1
ATOM 707 C C . GLU A 1 91 ? 6.578 5.363 9.363 1.00 93.44 91 GLU A C 1
ATOM 709 O O . GLU A 1 91 ? 6.954 5.554 8.203 1.00 93.44 91 GLU A O 1
ATOM 714 N N . LYS A 1 92 ? 7.443 5.404 10.385 1.00 93.81 92 LYS A N 1
ATOM 715 C CA . LYS A 1 92 ? 8.879 5.680 10.204 1.00 93.81 92 LYS A CA 1
ATOM 716 C C . LYS A 1 92 ? 9.542 4.666 9.273 1.00 93.81 92 LYS A C 1
ATOM 718 O O . LYS A 1 92 ? 10.324 5.053 8.399 1.00 93.81 92 LYS A O 1
ATOM 723 N N . LYS A 1 93 ? 9.243 3.372 9.430 1.00 92.88 93 LYS A N 1
ATOM 724 C CA . LYS A 1 93 ? 9.758 2.308 8.555 1.00 92.88 93 LYS A CA 1
ATOM 725 C C . LYS A 1 93 ? 9.314 2.535 7.110 1.00 92.88 93 LYS A C 1
ATOM 727 O O . LYS A 1 93 ? 10.148 2.468 6.206 1.00 92.88 93 LYS A O 1
ATOM 732 N N . TYR A 1 94 ? 8.048 2.882 6.891 1.00 93.00 94 TYR A N 1
ATOM 733 C CA . TYR A 1 94 ? 7.528 3.207 5.565 1.00 93.00 94 TYR A CA 1
ATOM 734 C C . TYR A 1 94 ? 8.231 4.419 4.930 1.00 93.00 94 TYR A C 1
ATOM 736 O O . TYR A 1 94 ? 8.661 4.339 3.778 1.00 93.00 94 TYR A O 1
ATOM 744 N N . GLN A 1 95 ? 8.444 5.506 5.679 1.00 93.50 95 GLN A N 1
ATOM 745 C CA . GLN A 1 95 ? 9.156 6.686 5.166 1.00 93.50 95 GLN A CA 1
ATOM 746 C C . GLN A 1 95 ? 10.595 6.358 4.739 1.00 93.50 95 GLN A C 1
ATOM 748 O O . GLN A 1 95 ? 11.060 6.799 3.684 1.00 93.50 95 GLN A O 1
ATOM 753 N N . ARG A 1 96 ? 11.299 5.516 5.509 1.00 93.38 96 ARG A N 1
ATOM 754 C CA . ARG A 1 96 ? 12.639 5.029 5.134 1.00 93.38 96 ARG A CA 1
ATOM 755 C C . ARG A 1 96 ? 12.608 4.226 3.832 1.00 93.38 96 ARG A C 1
ATOM 757 O O . ARG A 1 96 ? 13.493 4.401 2.996 1.00 93.38 96 ARG A O 1
ATOM 764 N N . LEU A 1 97 ? 11.603 3.366 3.648 1.00 91.25 97 LEU A N 1
ATOM 765 C CA . LEU A 1 97 ? 11.435 2.588 2.416 1.00 91.25 97 LEU A CA 1
ATOM 766 C C . LEU A 1 97 ? 11.174 3.491 1.204 1.00 91.25 97 LEU A C 1
ATOM 768 O O . LEU A 1 97 ? 11.791 3.290 0.158 1.00 91.25 97 LEU A O 1
ATOM 772 N N . LEU A 1 98 ? 10.332 4.519 1.347 1.00 92.12 98 LEU A N 1
ATOM 773 C CA . LEU A 1 98 ? 10.081 5.494 0.282 1.00 92.12 98 LEU A CA 1
ATOM 774 C C . LEU A 1 98 ? 11.343 6.254 -0.122 1.00 92.12 98 LEU A C 1
ATOM 776 O O . LEU A 1 98 ? 11.618 6.394 -1.315 1.00 92.12 98 LEU A O 1
ATOM 780 N N . LYS A 1 99 ? 12.121 6.728 0.857 1.00 92.81 99 LYS A N 1
ATOM 781 C CA . LYS A 1 99 ? 13.376 7.440 0.591 1.00 92.81 99 LYS A CA 1
ATOM 782 C C . LYS A 1 99 ? 14.338 6.566 -0.215 1.00 92.81 99 LYS A C 1
ATOM 784 O O . LYS A 1 99 ? 14.768 6.971 -1.293 1.00 92.81 99 LYS A O 1
ATOM 789 N N . LYS A 1 100 ? 14.574 5.334 0.248 1.00 90.44 100 LYS A N 1
ATOM 790 C CA . LYS A 1 100 ? 15.421 4.359 -0.456 1.00 90.44 100 LYS A CA 1
ATOM 791 C C . LYS A 1 100 ? 14.916 4.072 -1.870 1.00 90.44 100 LYS A C 1
ATOM 793 O O . LYS A 1 100 ? 15.710 4.008 -2.803 1.00 90.44 100 LYS A O 1
ATOM 798 N N . GLN A 1 101 ? 13.603 3.927 -2.055 1.00 89.25 101 GLN A N 1
ATOM 799 C CA . GLN A 1 101 ? 13.031 3.665 -3.374 1.00 89.25 101 GLN A CA 1
ATOM 800 C C . GLN A 1 101 ? 13.240 4.838 -4.342 1.00 89.25 101 GLN A C 1
ATOM 802 O O . GLN A 1 101 ? 13.594 4.610 -5.498 1.00 89.25 101 GLN A O 1
ATOM 807 N N . ARG A 1 102 ? 13.051 6.082 -3.880 1.00 90.56 102 ARG A N 1
ATOM 808 C CA . ARG A 1 102 ? 13.276 7.291 -4.690 1.00 90.56 102 ARG A CA 1
ATOM 809 C C . ARG A 1 102 ? 14.745 7.445 -5.073 1.00 90.56 102 ARG A C 1
ATOM 811 O O . ARG A 1 102 ? 15.040 7.743 -6.225 1.00 90.56 102 ARG A O 1
ATOM 818 N N . GLU A 1 103 ? 15.658 7.215 -4.134 1.00 92.25 103 GLU A N 1
ATOM 819 C CA . GLU A 1 103 ? 17.104 7.248 -4.390 1.00 92.25 103 GLU A CA 1
ATOM 820 C C . GLU A 1 103 ? 17.519 6.175 -5.402 1.00 92.25 103 GLU A C 1
ATOM 822 O O . GLU A 1 103 ? 18.214 6.475 -6.372 1.00 92.25 103 GLU A O 1
ATOM 827 N N . ALA A 1 104 ? 17.036 4.941 -5.232 1.00 89.12 104 ALA A N 1
ATOM 828 C CA . ALA A 1 104 ? 17.299 3.851 -6.165 1.00 89.12 104 ALA A CA 1
ATOM 829 C C . ALA A 1 104 ? 16.747 4.148 -7.567 1.00 89.12 104 ALA A C 1
ATOM 831 O O . ALA A 1 104 ? 17.414 3.865 -8.560 1.00 89.12 104 ALA A O 1
ATOM 832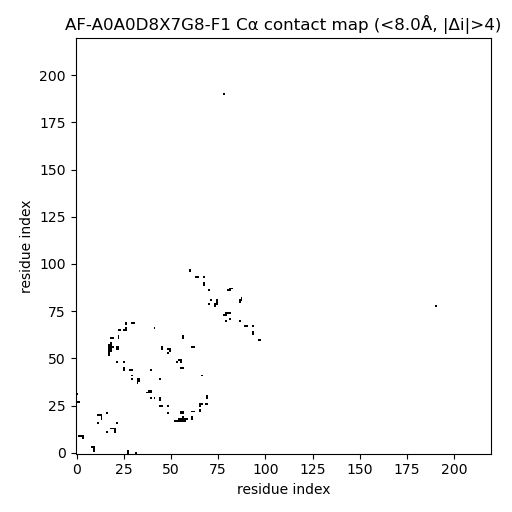 N N . GLN A 1 105 ? 15.555 4.743 -7.660 1.00 88.25 105 GLN A N 1
ATOM 833 C CA . GLN A 1 105 ? 14.968 5.141 -8.936 1.00 88.25 105 GLN A CA 1
ATOM 834 C C . GLN A 1 105 ? 15.798 6.235 -9.620 1.00 88.25 105 GLN A C 1
ATOM 836 O O . GLN A 1 105 ? 16.176 6.067 -10.775 1.00 88.25 105 GLN A O 1
ATOM 841 N N . ARG A 1 106 ? 16.170 7.297 -8.895 1.00 91.38 106 ARG A N 1
ATOM 842 C CA . ARG A 1 106 ? 17.032 8.370 -9.422 1.00 91.38 106 ARG A CA 1
ATOM 843 C C . ARG A 1 106 ? 18.394 7.842 -9.878 1.00 91.38 106 ARG A C 1
ATOM 845 O O . ARG A 1 106 ? 18.911 8.276 -10.903 1.00 91.38 106 ARG A O 1
ATOM 852 N N . LYS A 1 107 ? 18.976 6.892 -9.137 1.00 94.00 107 LYS A N 1
ATOM 853 C CA . LYS A 1 107 ? 20.240 6.241 -9.510 1.00 94.00 107 LYS A CA 1
ATOM 854 C C . LYS A 1 107 ? 20.102 5.462 -10.822 1.00 94.00 107 LYS A C 1
ATOM 856 O O . LYS A 1 107 ? 20.927 5.651 -11.709 1.00 94.00 107 LYS A O 1
ATOM 861 N N . LYS A 1 108 ? 19.044 4.657 -10.969 1.00 91.62 108 LYS A N 1
ATOM 862 C CA . LYS A 1 108 ? 18.759 3.913 -12.209 1.00 91.62 108 LYS A CA 1
ATOM 863 C C . LYS A 1 108 ? 18.559 4.850 -13.399 1.00 91.62 108 LYS A C 1
ATOM 865 O O . LYS A 1 108 ? 19.211 4.675 -14.419 1.00 91.62 108 LYS A O 1
ATOM 870 N N . GLU A 1 109 ? 17.749 5.894 -13.233 1.00 90.75 109 GLU A N 1
ATOM 871 C CA . GLU A 1 109 ? 17.510 6.899 -14.276 1.00 90.75 109 GLU A CA 1
ATOM 872 C C . GLU A 1 109 ? 18.809 7.608 -14.697 1.00 90.75 109 GLU A C 1
ATOM 874 O O . GLU A 1 109 ? 19.034 7.852 -15.883 1.00 90.75 109 GLU A O 1
ATOM 879 N N . ARG A 1 110 ? 19.705 7.910 -13.746 1.00 92.12 110 ARG A N 1
ATOM 880 C CA . ARG A 1 110 ? 21.019 8.500 -14.042 1.00 92.12 110 ARG A CA 1
ATOM 881 C C . ARG A 1 110 ? 21.908 7.549 -14.843 1.00 92.12 110 ARG A C 1
ATOM 883 O O . ARG A 1 110 ? 22.503 7.972 -15.830 1.00 92.12 110 ARG A O 1
ATOM 890 N N . GLU A 1 111 ? 21.997 6.288 -14.430 1.00 93.75 111 GLU A N 1
ATOM 891 C CA . GLU A 1 111 ? 22.792 5.266 -15.120 1.00 93.75 111 GLU A CA 1
ATOM 892 C C . GLU A 1 111 ? 22.266 4.998 -16.540 1.00 93.75 111 GLU A C 1
ATOM 894 O O . GLU A 1 111 ? 23.053 4.875 -17.478 1.00 93.75 111 GLU A O 1
ATOM 899 N N . GLU A 1 112 ? 20.944 4.953 -16.722 1.00 93.81 112 GLU A N 1
ATOM 900 C CA . GLU A 1 112 ? 20.295 4.804 -18.031 1.00 93.81 112 GLU A CA 1
ATOM 901 C C . GLU A 1 112 ? 20.582 5.997 -18.947 1.00 93.81 112 GLU A C 1
ATOM 903 O O . GLU A 1 112 ? 20.973 5.806 -20.101 1.00 93.81 112 GLU A O 1
ATOM 908 N N . ARG A 1 113 ? 20.480 7.228 -18.430 1.00 90.25 113 ARG A N 1
ATOM 909 C CA . ARG A 1 113 ? 20.828 8.445 -19.182 1.00 90.25 113 ARG A CA 1
ATOM 910 C C . ARG A 1 113 ? 22.301 8.477 -19.579 1.00 90.25 113 ARG A C 1
ATOM 912 O O . ARG A 1 113 ? 22.619 8.846 -20.708 1.00 90.25 113 ARG A O 1
ATOM 919 N N . GLU A 1 114 ? 23.206 8.080 -18.684 1.00 93.38 114 GLU A N 1
ATOM 920 C CA . GLU A 1 114 ? 24.640 8.029 -18.986 1.00 93.38 114 GLU A CA 1
ATOM 921 C C . GLU A 1 114 ? 24.947 6.997 -20.082 1.00 93.38 114 GLU A C 1
ATOM 923 O O . GLU A 1 114 ? 25.714 7.287 -21.005 1.00 93.38 114 GLU A O 1
ATOM 928 N N . LYS A 1 115 ? 24.320 5.814 -20.022 1.00 93.31 115 LYS A N 1
ATOM 929 C CA . LYS A 1 115 ? 24.432 4.783 -21.065 1.00 93.31 115 LYS A CA 1
ATOM 930 C C . LYS A 1 115 ? 23.899 5.288 -22.406 1.00 93.31 115 LYS A C 1
ATOM 932 O O . LYS A 1 115 ? 24.628 5.225 -23.392 1.00 93.31 115 LYS A O 1
ATOM 937 N N . ALA A 1 116 ? 22.699 5.869 -22.431 1.00 92.31 116 ALA A N 1
ATOM 938 C CA . ALA A 1 116 ? 22.117 6.448 -23.641 1.00 92.31 116 ALA A CA 1
ATOM 939 C C . ALA A 1 116 ? 23.024 7.533 -24.254 1.00 92.31 116 ALA A C 1
ATOM 941 O O . ALA A 1 116 ? 23.259 7.548 -25.460 1.00 92.31 116 ALA A O 1
ATOM 942 N N . MET A 1 117 ? 23.619 8.398 -23.424 1.00 89.00 117 MET A N 1
ATOM 943 C CA . MET A 1 117 ? 24.540 9.438 -23.893 1.00 89.00 117 MET A CA 1
ATOM 944 C C . MET A 1 117 ? 25.849 8.862 -24.460 1.00 89.00 117 MET A C 1
ATOM 946 O O . MET A 1 117 ? 26.405 9.418 -25.409 1.00 89.00 117 MET A O 1
ATOM 950 N N . LYS A 1 118 ? 26.366 7.760 -23.899 1.00 92.19 118 LYS A N 1
ATOM 951 C CA . LYS A 1 118 ? 27.552 7.069 -24.433 1.00 92.19 118 LYS A CA 1
ATOM 952 C C . LYS A 1 118 ? 27.266 6.410 -25.784 1.00 92.19 118 LYS A C 1
ATOM 954 O O . LYS A 1 118 ? 28.110 6.522 -26.669 1.00 92.19 118 LYS A O 1
ATOM 959 N N . GLU A 1 119 ? 26.104 5.786 -25.961 1.00 90.12 119 GLU A N 1
ATOM 960 C CA . GLU A 1 119 ? 25.706 5.173 -27.239 1.00 90.12 119 GLU A CA 1
ATOM 961 C C . GLU A 1 119 ? 25.515 6.226 -28.343 1.00 90.12 119 GLU A C 1
ATOM 963 O O . GLU A 1 119 ? 26.131 6.116 -29.400 1.00 90.12 119 GLU A O 1
ATOM 968 N N . LEU A 1 120 ? 24.837 7.344 -28.055 1.00 86.81 120 LEU A N 1
ATOM 969 C CA . LEU A 1 120 ? 24.702 8.460 -29.008 1.00 86.81 120 LEU A CA 1
ATOM 970 C C . LEU A 1 120 ? 26.059 9.044 -29.446 1.00 86.81 120 LEU A C 1
ATOM 972 O O . LEU A 1 120 ? 26.243 9.435 -30.600 1.00 86.81 120 LEU A O 1
ATOM 976 N N . LYS A 1 121 ? 27.041 9.106 -28.535 1.00 87.19 121 LYS A N 1
ATOM 977 C CA . LYS A 1 121 ? 28.413 9.538 -28.862 1.00 87.19 121 LYS A CA 1
ATOM 978 C C . LYS A 1 121 ? 29.147 8.535 -29.759 1.00 87.19 121 LYS A C 1
ATOM 980 O O . LYS A 1 121 ? 29.984 8.958 -30.556 1.00 87.19 121 LYS A O 1
ATOM 985 N N . LYS A 1 122 ? 28.870 7.233 -29.632 1.00 83.00 122 LYS A N 1
ATOM 986 C CA . LYS A 1 122 ? 29.437 6.191 -30.505 1.00 83.00 122 LYS A CA 1
ATOM 987 C C . LYS A 1 122 ? 28.811 6.235 -31.897 1.00 83.00 122 LYS A C 1
ATOM 989 O O . LYS A 1 122 ? 29.555 6.214 -32.871 1.00 83.00 122 LYS A O 1
ATOM 994 N N . GLU A 1 123 ? 27.492 6.388 -31.990 1.00 75.50 123 GLU A N 1
ATOM 995 C CA . GLU A 1 123 ? 26.776 6.529 -33.266 1.00 75.50 123 GLU A CA 1
ATOM 996 C C . GLU A 1 123 ? 27.243 7.771 -34.040 1.00 75.50 123 GLU A C 1
ATOM 998 O O . GLU A 1 123 ? 27.576 7.678 -35.220 1.00 75.50 123 GLU A O 1
ATOM 1003 N N . LYS A 1 124 ? 27.419 8.918 -33.362 1.00 69.56 124 LYS A N 1
ATOM 1004 C CA . LYS A 1 124 ? 27.992 10.131 -33.979 1.00 69.56 124 LYS A CA 1
ATOM 1005 C C . LYS A 1 124 ? 29.443 9.966 -34.452 1.00 69.56 124 LYS A C 1
ATOM 1007 O O . LYS A 1 124 ? 29.850 10.667 -35.370 1.00 69.56 124 LYS A O 1
ATOM 1012 N N . LYS A 1 125 ? 30.230 9.065 -33.849 1.00 60.22 125 LYS A N 1
ATOM 1013 C CA . LYS A 1 125 ? 31.601 8.748 -34.295 1.00 60.22 125 LYS A CA 1
ATOM 1014 C C . LYS A 1 125 ? 31.645 7.796 -35.496 1.00 60.22 125 LYS A C 1
ATOM 1016 O O . LYS A 1 125 ? 32.674 7.747 -36.160 1.00 60.22 125 LYS A O 1
ATOM 1021 N N . GLN A 1 126 ? 30.572 7.048 -35.764 1.00 50.72 126 GLN A N 1
ATOM 1022 C CA . GLN A 1 126 ? 30.486 6.113 -36.894 1.00 50.72 126 GLN A CA 1
ATOM 1023 C C . GLN A 1 126 ? 29.895 6.743 -38.166 1.00 50.72 126 GLN A C 1
ATOM 1025 O O . GLN A 1 126 ? 30.085 6.204 -39.253 1.00 50.72 126 GLN A O 1
ATOM 1030 N N . VAL A 1 127 ? 29.261 7.917 -38.074 1.00 51.22 127 VAL A N 1
ATOM 1031 C CA . VAL A 1 127 ? 28.929 8.731 -39.252 1.00 51.22 127 VAL A CA 1
ATOM 1032 C C . VAL A 1 127 ? 30.183 9.493 -39.694 1.00 51.22 127 VAL A C 1
ATOM 1034 O O . VAL A 1 127 ? 30.475 10.590 -39.222 1.00 51.22 127 VAL A O 1
ATOM 1037 N N . SER A 1 128 ? 30.957 8.883 -40.593 1.00 38.50 128 SER A N 1
ATOM 1038 C CA . SER A 1 128 ? 32.022 9.557 -41.346 1.00 38.50 128 SER A CA 1
ATOM 1039 C C . SER A 1 128 ? 31.493 10.823 -42.038 1.00 38.50 128 SER A C 1
ATOM 1041 O O . SER A 1 128 ? 30.337 10.825 -42.472 1.00 38.50 128 SER A O 1
ATOM 1043 N N . PRO A 1 129 ? 32.305 11.881 -42.224 1.00 42.41 129 PRO A N 1
ATOM 1044 C CA . PRO A 1 129 ? 31.864 13.066 -42.946 1.00 42.41 129 PRO A CA 1
ATOM 1045 C C . PRO A 1 129 ? 31.596 12.701 -44.413 1.00 42.41 129 PRO A C 1
ATOM 1047 O O . PRO A 1 129 ? 32.522 12.508 -45.200 1.00 42.41 129 PRO A O 1
ATOM 1050 N N . VAL A 1 130 ? 30.322 12.600 -44.797 1.00 40.09 130 VAL A N 1
ATOM 1051 C CA . VAL A 1 130 ? 29.933 12.673 -46.209 1.00 40.09 130 VAL A CA 1
ATOM 1052 C C . VAL A 1 130 ? 30.355 14.059 -46.693 1.00 40.09 130 VAL A C 1
ATOM 1054 O O . VAL A 1 130 ? 29.983 15.067 -46.087 1.00 40.09 130 VAL A O 1
ATOM 1057 N N . LYS A 1 131 ? 31.189 14.102 -47.739 1.00 40.69 131 LYS A N 1
ATOM 1058 C CA . LYS A 1 131 ? 31.646 15.339 -48.386 1.00 40.69 131 LYS A CA 1
ATOM 1059 C C . LYS A 1 131 ? 30.422 16.211 -48.693 1.00 40.69 131 LYS A C 1
ATOM 1061 O O . LYS A 1 131 ? 29.534 15.782 -49.424 1.00 40.69 131 LYS A O 1
ATOM 1066 N N . LYS A 1 132 ? 30.350 17.401 -48.090 1.00 37.16 132 LYS A N 1
ATOM 1067 C CA . LYS A 1 132 ? 29.297 18.380 -48.378 1.00 37.16 132 LYS A CA 1
ATOM 1068 C C . LYS A 1 132 ? 29.648 19.102 -49.677 1.00 37.16 132 LYS A C 1
ATOM 1070 O O . LYS A 1 132 ? 30.299 20.141 -49.635 1.00 37.16 132 LYS A O 1
ATOM 1075 N N . ASP A 1 133 ? 29.171 18.578 -50.797 1.00 38.03 133 ASP A N 1
ATOM 1076 C CA . ASP A 1 133 ? 28.843 19.440 -51.928 1.00 38.03 133 ASP A CA 1
ATOM 1077 C C . ASP A 1 133 ? 27.510 20.124 -51.584 1.00 38.03 133 ASP A C 1
ATOM 1079 O O . ASP A 1 133 ? 26.497 19.462 -51.372 1.00 38.03 133 ASP A O 1
ATOM 1083 N N . GLY A 1 134 ? 27.574 21.444 -51.394 1.00 47.66 134 GLY A N 1
ATOM 1084 C CA . GLY A 1 134 ? 26.469 22.399 -51.252 1.00 47.66 134 GLY A CA 1
ATOM 1085 C C . GLY A 1 134 ? 25.110 21.894 -50.750 1.00 47.66 134 GLY A C 1
ATOM 1086 O O . GLY A 1 134 ? 24.247 21.590 -51.559 1.00 47.66 134 GLY A O 1
ATOM 1087 N N . LEU A 1 135 ? 24.875 21.945 -49.433 1.00 37.97 135 LEU A N 1
ATOM 1088 C CA . LEU A 1 135 ? 23.609 22.409 -48.838 1.00 37.97 135 LEU A CA 1
ATOM 1089 C C . LEU A 1 135 ? 23.807 22.564 -47.324 1.00 37.97 135 LEU A C 1
ATOM 1091 O O . LEU A 1 135 ? 24.127 21.598 -46.622 1.00 37.97 135 LEU A O 1
ATOM 1095 N N . ASP A 1 136 ? 23.650 23.784 -46.819 1.00 38.03 136 ASP A N 1
ATOM 1096 C CA . ASP A 1 136 ? 23.789 24.069 -45.397 1.00 38.03 136 ASP A CA 1
ATOM 1097 C C . ASP A 1 136 ? 22.610 23.466 -44.617 1.00 38.03 136 ASP A C 1
ATOM 1099 O O . ASP A 1 136 ? 21.448 23.812 -44.817 1.00 38.03 136 ASP A O 1
ATOM 1103 N N . ARG A 1 137 ? 22.919 22.505 -43.748 1.00 42.56 137 ARG A N 1
ATOM 1104 C CA . ARG A 1 137 ? 22.028 22.028 -42.692 1.00 42.56 137 ARG A CA 1
ATOM 1105 C C . ARG A 1 137 ? 22.818 22.118 -41.399 1.00 42.56 137 ARG A C 1
ATOM 1107 O O . ARG A 1 137 ? 23.701 21.290 -41.146 1.00 42.56 137 ARG A O 1
ATOM 1114 N N . THR A 1 138 ? 22.508 23.141 -40.617 1.00 38.31 138 THR A N 1
ATOM 1115 C CA . THR A 1 138 ? 22.872 23.272 -39.211 1.00 38.31 138 THR A CA 1
ATOM 1116 C C . THR A 1 138 ? 22.142 22.172 -38.444 1.00 38.31 138 THR A C 1
ATOM 1118 O O . THR A 1 138 ? 20.926 22.216 -38.278 1.00 38.31 138 THR A O 1
ATOM 1121 N N . VAL A 1 139 ? 22.859 21.131 -38.023 1.00 41.59 139 VAL A N 1
ATOM 1122 C CA . VAL A 1 139 ? 22.328 20.197 -37.024 1.00 41.59 139 VAL A CA 1
ATOM 1123 C C . VAL A 1 139 ? 22.396 20.944 -35.698 1.00 41.59 139 VAL A C 1
ATOM 1125 O O . VAL A 1 139 ? 23.481 21.181 -35.182 1.00 41.59 139 VAL A O 1
ATOM 1128 N N . ASP A 1 140 ? 21.235 21.392 -35.237 1.00 39.19 140 ASP A N 1
ATOM 1129 C CA . ASP A 1 140 ? 21.026 22.310 -34.122 1.00 39.19 140 ASP A CA 1
ATOM 1130 C C . ASP A 1 140 ? 21.807 21.918 -32.847 1.00 39.19 140 ASP A C 1
ATOM 1132 O O . ASP A 1 140 ? 21.430 21.012 -32.096 1.00 39.19 140 ASP A O 1
ATOM 1136 N N . ASP A 1 141 ? 22.899 22.647 -32.583 1.00 46.66 141 ASP A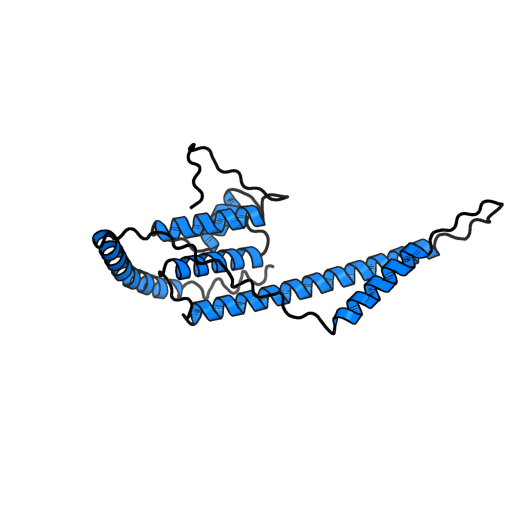 N 1
ATOM 1137 C CA . ASP A 1 141 ? 23.715 22.595 -31.355 1.00 46.66 141 ASP A CA 1
ATOM 1138 C C . ASP A 1 141 ? 22.899 22.904 -30.083 1.00 46.66 141 ASP A C 1
ATOM 1140 O O . ASP A 1 141 ? 23.334 22.628 -28.959 1.00 46.66 141 ASP A O 1
ATOM 1144 N N . SER A 1 142 ? 21.689 23.445 -30.250 1.00 46.03 142 SER A N 1
ATOM 1145 C CA . SER A 1 142 ? 20.751 23.769 -29.179 1.00 46.03 142 SER A CA 1
ATOM 1146 C C . SER A 1 142 ? 20.384 22.544 -28.337 1.00 46.03 142 SER A C 1
ATOM 1148 O O . SER A 1 142 ? 20.479 22.616 -27.113 1.00 46.03 142 SER A O 1
ATOM 1150 N N . VAL A 1 143 ? 20.089 21.395 -28.958 1.00 44.84 143 VAL A N 1
ATOM 1151 C CA . VAL A 1 143 ? 19.621 20.175 -28.266 1.00 44.84 143 VAL A CA 1
ATOM 1152 C C . VAL A 1 143 ? 20.707 19.562 -27.375 1.00 44.84 143 VAL A C 1
ATOM 1154 O O . VAL A 1 143 ? 20.432 19.100 -26.266 1.00 44.84 143 VAL A O 1
ATOM 1157 N N . TYR A 1 144 ? 21.965 19.580 -27.827 1.00 40.16 144 TYR A N 1
ATOM 1158 C CA . TYR A 1 144 ? 23.085 19.034 -27.055 1.00 40.16 144 TYR A CA 1
ATOM 1159 C C . TYR A 1 144 ? 23.428 19.932 -25.859 1.00 40.16 144 TYR A C 1
ATOM 1161 O O . TYR A 1 144 ? 23.767 19.427 -24.790 1.00 40.16 144 TYR A O 1
ATOM 1169 N N . LYS A 1 145 ? 23.262 21.251 -26.020 1.00 49.72 145 LYS A N 1
ATOM 1170 C CA . LYS A 1 145 ? 23.463 22.244 -24.963 1.00 49.72 145 LYS A CA 1
ATOM 1171 C C . LYS A 1 145 ? 22.368 22.170 -23.892 1.00 49.72 145 LYS A C 1
ATOM 1173 O O . LYS A 1 145 ? 22.699 22.137 -22.709 1.00 49.72 145 LYS A O 1
ATOM 1178 N N . THR A 1 146 ? 21.097 22.001 -24.285 1.00 53.97 146 THR A N 1
ATOM 1179 C CA . THR A 1 146 ? 19.976 21.843 -23.332 1.00 53.97 146 THR A CA 1
ATOM 1180 C C . THR A 1 146 ? 20.170 20.617 -22.435 1.00 53.97 146 THR A C 1
ATOM 1182 O O . THR A 1 146 ? 20.058 20.707 -21.217 1.00 53.97 146 THR A O 1
ATOM 1185 N N . LEU A 1 147 ? 20.581 19.486 -23.019 1.00 46.91 147 LEU A N 1
ATOM 1186 C CA . LEU A 1 147 ? 20.816 18.240 -22.283 1.00 46.91 147 LEU A CA 1
ATOM 1187 C C . LEU A 1 147 ? 22.023 18.315 -21.333 1.00 46.91 147 LEU A C 1
ATOM 1189 O O . LEU A 1 147 ? 21.999 17.711 -20.260 1.00 46.91 147 LEU A O 1
ATOM 1193 N N . THR A 1 148 ? 23.082 19.049 -21.693 1.00 52.50 148 THR A N 1
ATOM 1194 C CA . THR A 1 148 ? 24.230 19.264 -20.794 1.00 52.50 148 THR A CA 1
ATOM 1195 C C . THR A 1 148 ? 23.922 20.235 -19.659 1.00 52.50 148 THR A C 1
ATOM 1197 O O . THR A 1 148 ? 24.451 20.072 -18.557 1.00 52.50 148 THR A O 1
ATOM 1200 N N . ASP A 1 149 ? 23.052 21.212 -19.907 1.00 52.19 149 ASP A N 1
ATOM 1201 C CA . ASP A 1 149 ? 22.630 22.183 -18.903 1.00 52.19 149 ASP A CA 1
ATOM 1202 C C . ASP A 1 149 ? 21.657 21.553 -17.893 1.00 52.19 149 ASP A C 1
ATOM 1204 O O . ASP A 1 149 ? 21.737 21.862 -16.706 1.00 52.19 149 ASP A O 1
ATOM 1208 N N . ASP A 1 150 ? 20.833 20.583 -18.304 1.00 54.59 150 ASP A N 1
ATOM 1209 C CA . ASP A 1 150 ? 19.957 19.824 -17.399 1.00 54.59 150 ASP A CA 1
ATOM 1210 C C . ASP A 1 150 ? 20.734 18.876 -16.468 1.00 54.59 150 ASP A C 1
ATOM 1212 O O . ASP A 1 150 ? 20.365 18.703 -15.305 1.00 54.59 150 ASP A O 1
ATOM 1216 N N . VAL A 1 151 ? 21.860 18.309 -16.926 1.00 51.47 151 VAL A N 1
ATOM 1217 C CA . VAL A 1 151 ? 22.783 17.539 -16.066 1.00 51.47 151 VAL A CA 1
ATOM 1218 C C . VAL A 1 151 ? 23.442 18.449 -15.025 1.00 51.47 151 VAL A C 1
ATOM 1220 O O . VAL A 1 151 ? 23.493 18.096 -13.848 1.00 51.47 151 VAL A O 1
ATOM 1223 N N . LYS A 1 152 ? 23.871 19.653 -15.425 1.00 54.69 152 LYS A N 1
ATOM 1224 C CA . LYS A 1 152 ? 24.448 20.643 -14.501 1.00 54.69 152 LYS A CA 1
ATOM 1225 C C . LYS A 1 152 ? 23.418 21.204 -13.518 1.00 54.69 152 LYS A C 1
ATOM 1227 O O . LYS A 1 152 ? 23.754 21.409 -12.355 1.00 54.69 152 LYS A O 1
ATOM 1232 N N . LYS A 1 153 ? 22.166 21.408 -13.944 1.00 56.53 153 LYS A N 1
ATOM 1233 C CA . LYS A 1 153 ? 21.062 21.807 -13.055 1.00 56.53 153 LYS A CA 1
ATOM 1234 C C . LYS A 1 153 ? 20.746 20.720 -12.027 1.00 56.53 153 LYS A C 1
ATOM 1236 O O . LYS A 1 153 ? 20.565 21.041 -10.861 1.00 56.53 153 LYS A O 1
ATOM 1241 N N . LEU A 1 154 ? 20.771 19.441 -12.408 1.00 49.16 154 LEU A N 1
ATOM 1242 C CA . LEU A 1 154 ? 20.584 18.327 -11.467 1.00 49.16 154 LEU A CA 1
ATOM 1243 C C . LEU A 1 154 ? 21.732 18.190 -10.452 1.00 49.16 154 LEU A C 1
ATOM 1245 O O . LEU A 1 154 ? 21.487 17.792 -9.314 1.00 49.16 154 LEU A O 1
ATOM 1249 N N . ASP A 1 155 ? 22.963 18.549 -10.827 1.00 46.75 155 ASP A N 1
ATOM 1250 C CA . ASP A 1 155 ? 24.094 18.604 -9.892 1.00 46.75 155 ASP A CA 1
ATOM 1251 C C . ASP A 1 155 ? 24.026 19.825 -8.944 1.00 46.75 155 ASP A C 1
ATOM 1253 O O . ASP A 1 155 ? 24.542 19.752 -7.823 1.00 46.75 155 ASP A O 1
ATOM 1257 N N . ALA A 1 156 ? 23.350 20.910 -9.349 1.00 45.91 156 ALA A N 1
ATOM 1258 C CA . ALA A 1 156 ? 23.151 22.132 -8.560 1.00 45.91 156 ALA A CA 1
ATOM 1259 C C . ALA A 1 156 ? 22.008 22.045 -7.526 1.00 45.91 156 ALA A C 1
ATOM 1261 O O . ALA A 1 156 ? 22.095 22.693 -6.487 1.00 45.91 156 ALA A O 1
ATOM 1262 N N . VAL A 1 157 ? 21.009 21.170 -7.720 1.00 44.81 157 VAL A N 1
ATOM 1263 C CA . VAL A 1 157 ? 19.906 20.907 -6.753 1.00 44.81 157 VAL A CA 1
ATOM 1264 C C . VAL A 1 157 ? 20.398 20.253 -5.439 1.00 44.81 157 VAL A C 1
ATOM 1266 O O . VAL A 1 157 ? 19.636 19.953 -4.527 1.00 44.81 157 VAL A O 1
ATOM 1269 N N . LYS A 1 158 ? 21.715 20.085 -5.261 1.00 46.06 158 LYS A N 1
ATOM 1270 C CA . LYS A 1 158 ? 22.332 19.751 -3.965 1.00 46.06 158 LYS A CA 1
ATOM 1271 C C . LYS A 1 158 ? 22.269 20.882 -2.922 1.00 46.06 158 LYS A C 1
ATOM 1273 O O . LYS A 1 158 ? 22.669 20.647 -1.784 1.00 46.06 158 LYS A O 1
ATOM 1278 N N . LYS A 1 159 ? 21.775 22.076 -3.25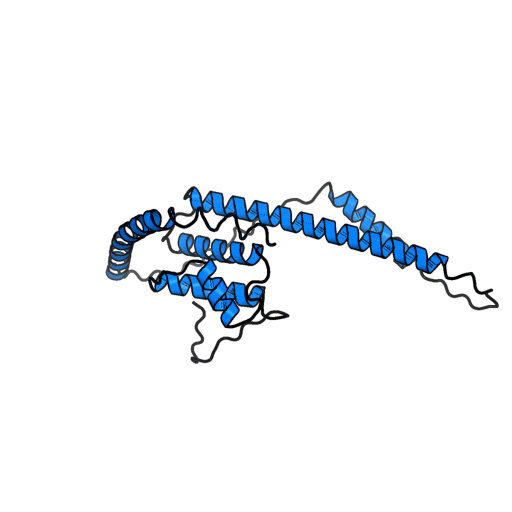9 1.00 40.78 159 LYS A N 1
ATOM 1279 C CA . LYS A 1 159 ? 21.439 23.146 -2.308 1.00 40.78 159 LYS A CA 1
ATOM 1280 C C . LYS A 1 159 ? 20.123 23.785 -2.757 1.00 40.78 159 LYS A C 1
ATOM 1282 O O . LYS A 1 159 ? 20.033 24.167 -3.912 1.00 40.78 159 LYS A O 1
ATOM 1287 N N . GLU A 1 160 ? 19.162 23.894 -1.842 1.00 40.72 160 GLU A N 1
ATOM 1288 C CA . GLU A 1 160 ? 17.803 24.441 -2.038 1.00 40.72 160 GLU A CA 1
ATOM 1289 C C . GLU A 1 160 ? 16.772 23.485 -2.673 1.00 40.72 160 GLU A C 1
ATOM 1291 O O . GLU A 1 160 ? 16.297 23.686 -3.781 1.00 40.72 160 GLU A O 1
ATOM 1296 N N . GLU A 1 161 ? 16.344 22.473 -1.916 1.00 34.53 161 GLU A N 1
ATOM 1297 C CA . GLU A 1 161 ? 14.939 22.038 -1.943 1.00 34.53 161 GLU A CA 1
ATOM 1298 C C . GLU A 1 161 ? 14.491 21.918 -0.483 1.00 34.53 161 GLU A C 1
ATOM 1300 O O . GLU A 1 161 ? 14.839 20.964 0.220 1.00 34.53 161 GLU A O 1
ATOM 1305 N N . GLU A 1 162 ? 13.778 22.940 -0.000 1.00 35.97 162 GLU A N 1
ATOM 1306 C CA . GLU A 1 162 ? 12.988 22.811 1.221 1.00 35.97 162 GLU A CA 1
ATOM 1307 C C . GLU A 1 162 ? 11.984 21.657 1.070 1.00 35.97 162 GLU A C 1
ATOM 1309 O O . GLU A 1 162 ? 11.541 21.357 -0.046 1.00 35.97 162 GLU A O 1
ATOM 1314 N N . PRO A 1 163 ? 11.639 20.969 2.175 1.00 38.62 163 PRO A N 1
ATOM 1315 C CA . PRO A 1 163 ? 10.626 19.924 2.141 1.00 38.62 163 PRO A CA 1
ATOM 1316 C C . PRO A 1 163 ? 9.330 20.456 1.503 1.00 38.62 163 PRO A C 1
ATOM 1318 O O . PRO A 1 163 ? 9.004 21.630 1.682 1.00 38.62 163 PRO A O 1
ATOM 1321 N N . PRO A 1 164 ? 8.575 19.612 0.770 1.00 42.28 164 PRO A N 1
ATOM 1322 C CA . PRO A 1 164 ? 7.281 20.022 0.238 1.00 42.28 164 PRO A CA 1
ATOM 1323 C C . PRO A 1 164 ? 6.410 20.564 1.381 1.00 42.28 164 PRO A C 1
ATOM 1325 O O . PRO A 1 164 ? 6.492 20.023 2.491 1.00 42.28 164 PRO A O 1
ATOM 1328 N N . PRO A 1 165 ? 5.614 21.620 1.132 1.00 36.56 165 PRO A N 1
ATOM 1329 C CA . PRO A 1 165 ? 4.814 22.246 2.167 1.00 36.56 165 PRO A CA 1
ATOM 1330 C C . PRO A 1 165 ? 3.911 21.206 2.826 1.00 36.56 165 PRO A C 1
ATOM 1332 O O . PRO A 1 165 ? 3.350 20.321 2.180 1.00 36.56 165 PRO A O 1
ATOM 1335 N N . ASP A 1 166 ? 3.842 21.310 4.145 1.00 41.69 166 ASP A N 1
ATOM 1336 C CA . ASP A 1 166 ? 2.946 20.544 4.988 1.00 41.69 166 ASP A CA 1
ATOM 1337 C C . ASP A 1 166 ? 1.497 20.921 4.650 1.00 41.69 166 ASP A C 1
ATOM 1339 O O . ASP A 1 166 ? 0.995 21.962 5.076 1.00 41.69 166 ASP A O 1
ATOM 1343 N N . ASP A 1 167 ? 0.812 20.069 3.886 1.00 33.97 167 ASP A N 1
ATOM 1344 C CA . ASP A 1 167 ? -0.610 20.213 3.557 1.00 33.97 167 ASP A CA 1
ATOM 1345 C C . ASP A 1 167 ? -1.527 19.913 4.768 1.00 33.97 167 ASP A C 1
ATOM 1347 O O . ASP A 1 167 ? -2.691 19.530 4.613 1.00 33.97 167 ASP A O 1
ATOM 1351 N N . THR A 1 168 ? -1.049 20.120 6.000 1.00 38.56 168 THR A N 1
ATOM 1352 C CA . THR A 1 168 ? -1.865 20.150 7.219 1.00 38.56 168 THR A CA 1
ATOM 1353 C C . THR A 1 168 ? -2.673 21.451 7.283 1.00 38.56 168 THR A C 1
ATOM 1355 O O . THR A 1 168 ? -2.533 22.272 8.183 1.00 38.56 168 THR A O 1
ATOM 1358 N N . LYS A 1 169 ? -3.564 21.643 6.307 1.00 35.50 169 LYS A N 1
ATOM 1359 C CA . LYS A 1 169 ? -4.754 22.495 6.424 1.00 35.50 169 LYS A CA 1
ATOM 1360 C C . LYS A 1 169 ? -5.920 21.830 5.698 1.00 35.50 169 LYS A C 1
ATOM 1362 O O . LYS A 1 169 ? -6.417 22.326 4.691 1.00 35.50 169 LYS A O 1
ATOM 1367 N N . MET A 1 170 ? -6.396 20.706 6.234 1.00 30.23 170 MET A N 1
ATOM 1368 C CA . MET A 1 170 ? -7.791 20.342 6.003 1.00 30.23 170 MET A CA 1
ATOM 1369 C C . MET A 1 170 ? -8.655 21.323 6.790 1.00 30.23 170 MET A C 1
ATOM 1371 O O . MET A 1 170 ? -8.577 21.390 8.015 1.00 30.23 170 MET A O 1
ATOM 1375 N N . HIS A 1 171 ? -9.468 22.095 6.072 1.00 26.91 171 HIS A N 1
ATOM 1376 C CA . HIS A 1 171 ? -10.613 22.777 6.653 1.00 26.91 171 HIS A CA 1
ATOM 1377 C C . HIS A 1 171 ? -11.379 21.804 7.554 1.00 26.91 171 HIS A C 1
ATOM 1379 O O . HIS A 1 171 ? -11.806 20.735 7.110 1.00 26.91 171 HIS A O 1
ATOM 1385 N N . THR A 1 172 ? -11.565 22.190 8.813 1.00 28.30 172 THR A N 1
ATOM 1386 C CA . THR A 1 172 ? -12.542 21.589 9.714 1.00 28.30 172 THR A CA 1
ATOM 1387 C C . THR A 1 172 ? -13.929 21.863 9.144 1.00 28.30 172 THR A C 1
ATOM 1389 O O . THR A 1 172 ? -14.558 22.871 9.450 1.00 28.30 172 THR A O 1
ATOM 1392 N N . ALA A 1 173 ? -14.396 20.989 8.257 1.00 28.33 173 ALA A N 1
ATOM 1393 C CA . ALA A 1 173 ? -15.819 20.862 8.013 1.00 28.33 173 ALA A CA 1
ATOM 1394 C C . ALA A 1 173 ? -16.390 20.122 9.223 1.00 28.33 173 ALA A C 1
ATOM 1396 O O . ALA A 1 173 ? -16.208 18.909 9.347 1.00 28.33 173 ALA A O 1
ATOM 1397 N N . GLU A 1 174 ? -17.030 20.865 10.128 1.00 32.16 174 GLU A N 1
ATOM 1398 C CA . GLU A 1 174 ? -17.931 20.300 11.127 1.00 32.16 174 GLU A CA 1
ATOM 1399 C C . GLU A 1 174 ? -18.891 19.352 10.408 1.00 32.16 174 GLU A C 1
ATOM 1401 O O . GLU A 1 174 ? -19.717 19.759 9.588 1.00 32.16 174 GLU A O 1
ATOM 1406 N N . ARG A 1 175 ? -18.730 18.053 10.654 1.00 32.09 175 ARG A N 1
ATOM 1407 C CA . ARG A 1 175 ? -19.663 17.045 10.176 1.00 32.09 175 ARG A CA 1
ATOM 1408 C C . ARG A 1 175 ? -20.451 16.582 11.389 1.00 32.09 175 ARG A C 1
ATOM 1410 O O . ARG A 1 175 ? -19.884 16.009 12.312 1.00 32.09 175 ARG A O 1
ATOM 1417 N N . CYS A 1 176 ? -21.739 16.904 11.358 1.00 28.41 176 CYS A N 1
ATOM 1418 C CA . CYS A 1 176 ? -22.769 16.537 12.323 1.00 28.41 176 CYS A CA 1
ATOM 1419 C C . CYS A 1 176 ? -22.595 15.079 12.792 1.00 28.41 176 CYS A C 1
ATOM 1421 O O . CYS A 1 176 ? -22.687 14.153 11.981 1.00 28.41 176 CYS A O 1
ATOM 1423 N N . VAL A 1 177 ? -22.307 14.889 14.081 1.00 40.66 177 VAL A N 1
ATOM 1424 C CA . VAL A 1 177 ? -22.301 13.577 14.741 1.00 40.66 177 VAL A CA 1
ATOM 1425 C C . VAL A 1 177 ? -23.745 13.295 15.176 1.00 40.66 177 VAL A C 1
ATOM 1427 O O . VAL A 1 177 ? -24.355 14.177 15.772 1.00 40.66 177 VAL A O 1
ATOM 1430 N N . PRO A 1 178 ? -24.335 12.126 14.875 1.00 39.16 178 PRO A N 1
ATOM 1431 C CA . PRO A 1 178 ? -25.629 11.759 15.440 1.00 39.16 178 PRO A CA 1
ATOM 1432 C C . PRO A 1 178 ? -25.486 11.534 16.954 1.00 39.16 178 PRO A C 1
ATOM 1434 O O . PRO A 1 178 ? -24.782 10.612 17.370 1.00 39.16 178 PRO A O 1
ATOM 1437 N N . ASP A 1 179 ? -26.150 12.363 17.760 1.00 41.03 179 ASP A N 1
ATOM 1438 C CA . ASP A 1 179 ? -26.202 12.315 19.232 1.00 41.03 179 ASP A CA 1
ATOM 1439 C C . ASP A 1 179 ? -27.044 11.138 19.773 1.00 41.03 179 ASP A C 1
ATOM 1441 O O . ASP A 1 179 ? -27.841 11.282 20.698 1.00 41.03 179 ASP A O 1
ATOM 1445 N N . ASP A 1 180 ? -26.888 9.939 19.211 1.00 48.94 180 ASP A N 1
ATOM 1446 C CA . ASP A 1 180 ? -27.568 8.750 19.718 1.00 48.94 180 ASP A CA 1
ATOM 1447 C C . ASP A 1 180 ? -26.653 8.024 20.712 1.00 48.94 180 ASP A C 1
ATOM 1449 O O . ASP A 1 180 ? -25.870 7.138 20.363 1.00 48.94 180 ASP A O 1
ATOM 1453 N N . GLU A 1 181 ? -26.780 8.384 21.991 1.00 48.62 181 GLU A N 1
ATOM 1454 C CA . GLU A 1 181 ? -26.050 7.821 23.143 1.00 48.62 181 GLU A CA 1
ATOM 1455 C C . GLU A 1 181 ? -26.075 6.275 23.183 1.00 48.62 181 GLU A C 1
ATOM 1457 O O . GLU A 1 181 ? -25.135 5.623 23.643 1.00 48.62 181 GLU A O 1
ATOM 1462 N N . LYS A 1 182 ? -27.113 5.663 22.597 1.00 46.03 182 LYS A N 1
ATOM 1463 C CA . LYS A 1 182 ? -27.230 4.209 22.416 1.00 46.03 182 LYS A CA 1
ATOM 1464 C C . LYS A 1 182 ? -26.203 3.639 21.434 1.00 46.03 182 LYS A C 1
ATOM 1466 O O . LYS A 1 182 ? -25.620 2.602 21.725 1.00 46.03 182 LYS A O 1
ATOM 1471 N N . VAL A 1 183 ? -25.942 4.313 20.311 1.00 46.00 183 VAL A N 1
ATOM 1472 C CA . VAL A 1 183 ? -24.963 3.872 19.300 1.00 46.00 183 VAL A CA 1
ATOM 1473 C C . VAL A 1 183 ? -23.544 3.961 19.861 1.00 46.00 183 VAL A C 1
ATOM 1475 O O . VAL A 1 183 ? -22.745 3.046 19.676 1.00 46.00 183 VAL A O 1
ATOM 1478 N N . ILE A 1 184 ? -23.251 5.021 20.619 1.00 44.97 184 ILE A N 1
ATOM 1479 C CA . ILE A 1 184 ? -21.948 5.218 21.267 1.00 44.97 184 ILE A CA 1
ATOM 1480 C C . ILE A 1 184 ? -21.676 4.118 22.303 1.00 44.97 184 ILE A C 1
ATOM 1482 O O . ILE A 1 184 ? -20.562 3.595 22.359 1.00 44.97 184 ILE A O 1
ATOM 1486 N N . ASN A 1 185 ? -22.678 3.736 23.097 1.00 49.06 185 ASN A N 1
ATOM 1487 C CA . ASN A 1 185 ? -22.519 2.687 24.106 1.00 49.06 185 ASN A CA 1
ATOM 1488 C C . ASN A 1 185 ? -22.379 1.292 23.477 1.00 49.06 185 ASN A C 1
ATOM 1490 O O . ASN A 1 185 ? -21.493 0.545 23.879 1.00 49.06 185 ASN A O 1
ATOM 1494 N N . THR A 1 186 ? -23.120 0.980 22.406 1.00 48.66 186 THR A N 1
ATOM 1495 C CA . THR A 1 186 ? -22.934 -0.282 21.665 1.00 48.66 186 THR A CA 1
ATOM 1496 C C . THR A 1 186 ? -21.535 -0.393 21.046 1.00 48.66 186 THR A C 1
ATOM 1498 O O . THR A 1 186 ? -20.906 -1.443 21.131 1.00 48.66 186 THR A O 1
ATOM 1501 N N . ILE A 1 187 ? -20.994 0.700 20.495 1.00 41.53 187 ILE A N 1
ATOM 1502 C CA . ILE A 1 187 ? -19.631 0.720 19.938 1.00 41.53 187 ILE A CA 1
ATOM 1503 C C . ILE A 1 187 ? -18.576 0.489 21.034 1.00 41.53 187 ILE A C 1
ATOM 1505 O O . ILE A 1 187 ? -17.594 -0.221 20.804 1.00 41.53 187 ILE A O 1
ATOM 1509 N N . LYS A 1 188 ? -18.769 1.060 22.231 1.00 46.91 188 LYS A N 1
ATOM 1510 C CA . LYS A 1 188 ? -17.863 0.866 23.376 1.00 46.91 188 LYS A CA 1
ATOM 1511 C C . LYS A 1 188 ? -17.874 -0.578 23.885 1.00 46.91 188 LYS A C 1
ATOM 1513 O O . LYS A 1 188 ? -16.801 -1.125 24.146 1.00 46.91 188 LYS A O 1
ATOM 1518 N N . ASP A 1 189 ? -19.046 -1.201 23.960 1.00 50.09 189 ASP A N 1
ATOM 1519 C CA . ASP A 1 189 ? -19.191 -2.597 24.386 1.00 50.09 189 ASP A CA 1
ATOM 1520 C C . ASP A 1 189 ? -18.571 -3.567 23.363 1.00 50.09 189 ASP A C 1
ATOM 1522 O O . ASP A 1 189 ? -17.863 -4.512 23.732 1.00 50.09 189 ASP A O 1
ATOM 1526 N N . ASP A 1 190 ? -18.722 -3.273 22.068 1.00 48.16 190 ASP A N 1
ATOM 1527 C CA . ASP A 1 190 ? -18.098 -4.034 20.985 1.00 48.16 190 ASP A CA 1
ATOM 1528 C C . ASP A 1 190 ? -16.562 -3.921 20.996 1.00 48.16 190 ASP A C 1
ATOM 1530 O O . ASP A 1 190 ? -15.867 -4.907 20.729 1.00 48.16 190 ASP A O 1
ATOM 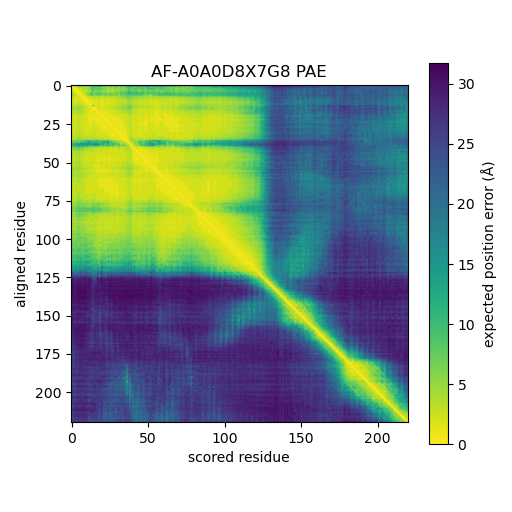1534 N N . LEU A 1 191 ? -16.013 -2.745 21.332 1.00 48.34 191 LEU A N 1
ATOM 1535 C CA . LEU A 1 191 ? -14.570 -2.497 21.471 1.00 48.34 191 LEU A CA 1
ATOM 1536 C C . LEU A 1 191 ? -13.956 -3.240 22.669 1.00 48.34 191 LEU A C 1
ATOM 1538 O O . LEU A 1 191 ? -12.858 -3.788 22.546 1.00 48.34 191 LEU A O 1
ATOM 1542 N N . ALA A 1 192 ? -14.663 -3.314 23.801 1.00 51.62 192 ALA A N 1
ATOM 1543 C CA . ALA A 1 192 ? -14.197 -4.021 24.995 1.00 51.62 192 ALA A CA 1
ATOM 1544 C C . ALA A 1 192 ? -14.079 -5.538 24.763 1.00 51.62 192 ALA A C 1
ATOM 1546 O O . ALA A 1 192 ? -13.098 -6.161 25.172 1.00 51.62 192 ALA A O 1
ATOM 1547 N N . GLN A 1 193 ? -15.028 -6.130 24.032 1.00 48.44 193 GLN A N 1
ATOM 1548 C CA . GLN A 1 193 ? -14.961 -7.544 23.649 1.00 48.44 193 GLN A CA 1
ATOM 1549 C C . GLN A 1 193 ? -13.864 -7.822 22.602 1.00 48.44 193 GLN A C 1
ATOM 1551 O O . GLN A 1 193 ? -13.295 -8.913 22.581 1.00 48.44 193 GLN A O 1
ATOM 1556 N N . ASN A 1 194 ? -13.516 -6.836 21.764 1.00 43.25 194 ASN A N 1
ATOM 1557 C CA . ASN A 1 194 ? -12.462 -6.952 20.748 1.00 43.25 194 ASN A CA 1
ATOM 1558 C C . ASN A 1 194 ? -11.044 -6.978 21.335 1.00 43.25 194 ASN A C 1
ATOM 1560 O O . ASN A 1 194 ? -10.197 -7.712 20.824 1.00 43.25 194 ASN A O 1
ATOM 1564 N N . ALA A 1 195 ? -10.781 -6.234 22.413 1.00 45.00 195 ALA A N 1
ATOM 1565 C CA . ALA A 1 195 ? -9.462 -6.205 23.052 1.00 45.00 195 ALA A CA 1
ATOM 1566 C C . ALA A 1 195 ? -9.020 -7.598 23.550 1.00 45.00 195 ALA A C 1
ATOM 1568 O O . ALA A 1 195 ? -7.862 -7.975 23.387 1.00 45.00 195 ALA A O 1
ATOM 1569 N N . ALA A 1 196 ? -9.957 -8.399 24.065 1.00 46.09 196 ALA A N 1
ATOM 1570 C CA . ALA A 1 196 ? -9.693 -9.759 24.539 1.00 46.09 196 ALA A CA 1
ATOM 1571 C C . ALA A 1 196 ? -9.427 -10.770 23.404 1.00 46.09 196 ALA A C 1
ATOM 1573 O O . ALA A 1 196 ? -8.686 -11.736 23.590 1.00 46.09 196 ALA A O 1
ATOM 1574 N N . VAL A 1 197 ? -10.014 -10.559 22.220 1.00 45.53 197 VAL A N 1
ATOM 1575 C CA . VAL A 1 197 ? -9.816 -11.436 21.052 1.00 45.53 197 VAL A CA 1
ATOM 1576 C C . VAL A 1 197 ? -8.465 -11.161 20.395 1.00 45.53 197 VAL A C 1
ATOM 1578 O O . VAL A 1 197 ? -7.742 -12.107 20.090 1.00 45.53 197 VAL A O 1
ATOM 1581 N N . VAL A 1 198 ? -8.088 -9.884 20.259 1.00 41.16 198 VAL A N 1
ATOM 1582 C CA . VAL A 1 198 ? -6.805 -9.461 19.671 1.00 41.16 198 VAL A CA 1
ATOM 1583 C C . VAL A 1 198 ? -5.619 -10.045 20.445 1.00 41.16 198 VAL A C 1
ATOM 1585 O O . VAL A 1 198 ? -4.692 -10.569 19.826 1.00 41.16 198 VAL A O 1
ATOM 1588 N N . ASP A 1 199 ? -5.689 -10.043 21.778 1.00 43.84 199 ASP A N 1
ATOM 1589 C CA . ASP A 1 199 ? -4.628 -10.549 22.660 1.00 43.84 199 ASP A CA 1
ATOM 1590 C C . ASP A 1 199 ? -4.456 -12.079 22.565 1.00 43.84 199 ASP A C 1
ATOM 1592 O O . ASP A 1 199 ? -3.345 -12.612 22.634 1.00 43.84 199 ASP A O 1
ATOM 1596 N N . LYS A 1 200 ? -5.557 -12.802 22.308 1.00 43.94 200 LYS A N 1
ATOM 1597 C CA . LYS A 1 200 ? -5.549 -14.254 22.087 1.00 43.94 200 LYS A CA 1
ATOM 1598 C C . LYS A 1 200 ? -4.940 -14.625 20.729 1.00 43.94 200 LYS A C 1
ATOM 1600 O O . LYS A 1 200 ? -4.121 -15.537 20.663 1.00 43.94 200 LYS A O 1
ATOM 1605 N N . THR A 1 201 ? -5.262 -13.883 19.666 1.00 46.12 201 THR A N 1
ATOM 1606 C CA . THR A 1 201 ? -4.658 -14.079 18.333 1.00 46.12 201 THR A CA 1
ATOM 1607 C C . THR A 1 201 ? -3.181 -13.684 18.270 1.00 46.12 201 THR A C 1
ATOM 1609 O O . THR A 1 201 ? -2.420 -14.333 17.559 1.00 46.12 201 THR A O 1
ATOM 1612 N N . HIS A 1 202 ? -2.735 -12.671 19.024 1.00 40.91 202 HIS A N 1
ATOM 1613 C CA . HIS A 1 202 ? -1.326 -12.245 19.014 1.00 40.91 202 HIS A CA 1
ATOM 1614 C C . HIS A 1 202 ? -0.388 -13.357 19.527 1.00 40.91 202 HIS A C 1
ATOM 1616 O O . HIS A 1 202 ? 0.676 -13.571 18.952 1.00 40.91 202 HIS A O 1
ATOM 1622 N N . LYS A 1 203 ? -0.822 -14.136 20.533 1.00 45.47 203 LYS A N 1
ATOM 1623 C CA . LYS A 1 203 ? -0.071 -15.291 21.066 1.00 45.47 203 LYS A CA 1
ATOM 1624 C C . LYS A 1 203 ? -0.004 -16.493 20.117 1.00 45.47 203 LYS A C 1
ATOM 1626 O O . LYS A 1 203 ? 0.967 -17.239 20.155 1.00 45.47 203 LYS A O 1
ATOM 1631 N N . GLU A 1 204 ? -1.007 -16.694 19.263 1.00 41.56 204 GLU A N 1
ATOM 1632 C CA . GLU A 1 204 ? -1.022 -17.802 18.291 1.00 41.56 204 GLU A CA 1
ATOM 1633 C C . GLU A 1 204 ? -0.247 -17.479 17.001 1.00 41.56 204 GLU A C 1
ATOM 1635 O O . GLU A 1 204 ? 0.179 -18.385 16.279 1.00 41.56 204 GLU A O 1
ATOM 1640 N N . ILE A 1 205 ? -0.054 -16.189 16.710 1.00 43.84 205 ILE A N 1
ATOM 1641 C CA . ILE A 1 205 ? 0.613 -15.694 15.501 1.00 43.84 205 ILE A CA 1
ATOM 1642 C C . ILE A 1 205 ? 2.141 -15.625 15.676 1.00 43.84 205 ILE A C 1
ATOM 1644 O O . ILE A 1 205 ? 2.861 -15.949 14.730 1.00 43.84 205 ILE A O 1
ATOM 1648 N N . GLU A 1 206 ? 2.649 -15.294 16.870 1.00 45.03 206 GLU A N 1
ATOM 1649 C CA . GLU A 1 206 ? 4.099 -15.235 17.142 1.00 45.03 206 GLU A CA 1
ATOM 1650 C C . GLU A 1 206 ? 4.809 -16.577 16.881 1.00 45.03 206 GLU A C 1
ATOM 1652 O O . GLU A 1 206 ? 5.904 -16.588 16.329 1.00 45.03 206 GLU A O 1
ATOM 1657 N N . GLY A 1 207 ? 4.151 -17.716 17.131 1.00 37.00 207 GLY A N 1
ATOM 1658 C CA . GLY A 1 207 ? 4.728 -19.045 16.880 1.00 37.00 207 GLY A CA 1
ATOM 1659 C C . GLY A 1 207 ? 4.795 -19.484 15.409 1.00 37.00 207 GLY A C 1
ATOM 1660 O O . GLY A 1 207 ? 5.376 -20.526 15.119 1.00 37.00 207 GLY A O 1
ATOM 1661 N N . LYS A 1 208 ? 4.188 -18.744 14.467 1.00 43.03 208 LYS A N 1
ATOM 1662 C CA . LYS A 1 208 ? 4.134 -19.123 13.036 1.00 43.03 208 LYS A CA 1
ATOM 1663 C C . LYS A 1 208 ? 4.917 -18.189 12.110 1.00 43.03 208 LYS A C 1
ATOM 1665 O O . LYS A 1 208 ? 5.184 -18.570 10.973 1.00 43.03 208 LYS A O 1
ATOM 1670 N N . TYR A 1 209 ? 5.274 -16.989 12.570 1.00 41.16 209 TYR A N 1
ATOM 1671 C CA . TYR A 1 209 ? 5.952 -15.977 11.752 1.00 41.16 209 TYR A CA 1
ATOM 1672 C C . TYR A 1 209 ? 7.479 -16.166 11.662 1.00 41.16 209 TYR A C 1
ATOM 1674 O O . TYR A 1 209 ? 8.055 -15.803 10.639 1.00 41.16 209 TYR A O 1
ATOM 1682 N N . GLU A 1 210 ? 8.129 -16.816 12.637 1.00 39.38 210 GLU A N 1
ATOM 1683 C CA . GLU A 1 210 ? 9.589 -17.054 12.598 1.00 39.38 210 GLU A CA 1
ATOM 1684 C C . GLU A 1 210 ? 10.047 -17.967 11.443 1.00 39.38 210 GLU A C 1
ATOM 1686 O O . GLU A 1 210 ? 11.197 -17.890 11.020 1.00 39.38 210 GLU A O 1
ATOM 1691 N N . LEU A 1 211 ? 9.158 -18.793 10.879 1.00 41.38 211 LEU A N 1
ATOM 1692 C CA . LEU A 1 211 ? 9.497 -19.745 9.810 1.00 41.38 211 LEU A CA 1
ATOM 1693 C C . LEU A 1 211 ? 9.321 -19.193 8.385 1.00 41.38 211 LEU A C 1
ATOM 1695 O O . LEU A 1 211 ? 9.851 -19.778 7.447 1.00 41.38 211 LEU A O 1
ATOM 1699 N N . LEU A 1 212 ? 8.593 -18.087 8.196 1.00 42.16 212 LEU A N 1
ATOM 1700 C CA . LEU A 1 212 ? 8.226 -17.586 6.859 1.00 42.16 212 LEU A CA 1
ATOM 1701 C C . LEU A 1 212 ? 8.975 -16.313 6.441 1.00 42.16 212 LEU A C 1
ATOM 1703 O O . LEU A 1 212 ? 9.006 -15.992 5.252 1.00 42.16 212 LEU A O 1
ATOM 1707 N N . ASP A 1 213 ? 9.617 -15.619 7.384 1.00 42.09 213 ASP A N 1
ATOM 1708 C CA . ASP A 1 213 ? 10.394 -14.408 7.093 1.00 42.09 213 ASP A CA 1
ATOM 1709 C C . ASP A 1 213 ? 11.751 -14.706 6.418 1.00 42.09 213 ASP A C 1
ATOM 1711 O O . ASP A 1 213 ? 12.305 -13.823 5.761 1.00 42.09 213 ASP A O 1
ATOM 1715 N N . SER A 1 214 ? 12.268 -15.941 6.506 1.00 39.00 214 SER A N 1
ATOM 1716 C CA . SER A 1 214 ? 13.567 -16.307 5.914 1.00 39.00 214 SER A CA 1
ATOM 1717 C C . SER A 1 214 ? 13.499 -16.707 4.436 1.00 39.00 214 SER A C 1
ATOM 1719 O O . SER A 1 214 ? 14.442 -16.428 3.708 1.00 39.00 214 SER A O 1
ATOM 1721 N N . GLU A 1 215 ? 12.430 -17.353 3.958 1.00 38.88 215 GLU A N 1
ATOM 1722 C CA . GLU A 1 215 ? 12.409 -17.901 2.586 1.00 38.88 215 GLU A CA 1
ATOM 1723 C C . GLU A 1 215 ? 11.896 -16.916 1.524 1.00 38.88 215 GLU A C 1
ATOM 1725 O O . GLU A 1 215 ? 12.173 -17.086 0.339 1.00 38.88 215 GLU A O 1
ATOM 1730 N N . TYR A 1 216 ? 11.155 -15.871 1.911 1.00 41.44 216 TYR A N 1
ATOM 1731 C CA . TYR A 1 216 ? 10.473 -15.005 0.937 1.00 41.44 216 TYR A CA 1
ATOM 1732 C C . TYR A 1 216 ? 11.185 -13.671 0.660 1.00 41.44 216 TYR A C 1
A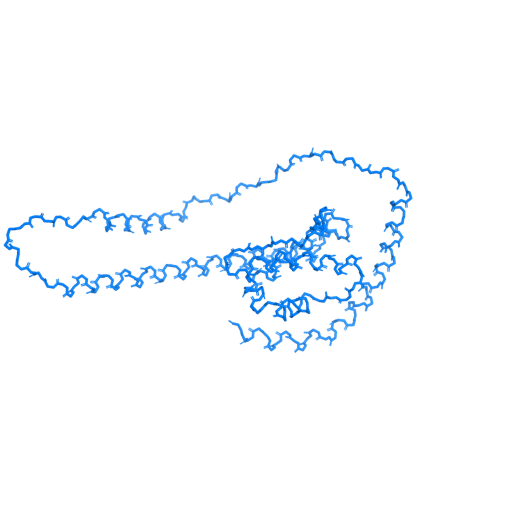TOM 1734 O O . TYR A 1 216 ? 10.854 -12.985 -0.310 1.00 41.44 216 TYR A O 1
ATOM 1742 N N . ILE A 1 217 ? 12.165 -13.293 1.487 1.00 43.16 217 ILE A N 1
ATOM 1743 C CA . ILE A 1 217 ? 12.979 -12.085 1.268 1.00 43.16 217 ILE A CA 1
ATOM 1744 C C . ILE A 1 217 ? 14.111 -12.344 0.257 1.00 43.16 217 ILE A C 1
ATOM 1746 O O . ILE A 1 217 ? 14.497 -11.412 -0.444 1.00 43.16 217 ILE A O 1
ATOM 1750 N N . ASP A 1 218 ? 14.545 -13.595 0.082 1.00 32.59 218 ASP A N 1
ATOM 1751 C CA . ASP A 1 218 ? 15.630 -13.964 -0.843 1.00 32.59 218 ASP A CA 1
ATOM 1752 C C . ASP A 1 218 ? 15.177 -14.172 -2.305 1.00 32.59 218 ASP A C 1
ATOM 1754 O O . ASP A 1 218 ? 16.001 -14.447 -3.178 1.00 32.59 218 ASP A O 1
ATOM 1758 N N . LEU A 1 219 ? 13.879 -14.011 -2.603 1.00 36.66 219 LEU A N 1
ATOM 1759 C CA . LEU A 1 219 ? 13.312 -14.227 -3.945 1.00 36.66 219 LEU A CA 1
ATOM 1760 C C . LEU A 1 219 ? 12.810 -12.949 -4.658 1.00 36.66 219 LEU A C 1
ATOM 1762 O O . LEU A 1 219 ? 12.048 -13.044 -5.625 1.00 36.66 219 LEU A O 1
ATOM 1766 N N . LEU A 1 220 ? 13.217 -11.757 -4.202 1.00 34.25 220 LEU A N 1
ATOM 1767 C CA . LEU A 1 220 ? 12.931 -10.449 -4.828 1.00 34.25 220 LEU A CA 1
ATOM 1768 C C . LEU A 1 220 ? 14.210 -9.668 -5.145 1.00 34.25 220 LEU A C 1
ATOM 1770 O O . LEU A 1 220 ? 14.163 -8.876 -6.117 1.00 34.25 220 LEU A O 1
#

pLDDT: mean 70.15, std 24.84, range [26.91, 97.38]

Foldseek 3Di:
DDDDPVRDDDDFADPVCAAPNLLVVLLVVVLVCVVVVHDDDLVNSQVVSCVVPPCHHVDPLSSLVSVLVNVVVCCVVVLDPCPPPVNVVSVVVSVVVVVVVVVVVVVVVVVVVVVVVVVVVVVVVPPDDDDDPDDDDDPDPPVVVVVVVVVVVVVVVVPDDDDDDDPPDDPPPPDDDPPPPVVVVVVVVVSVVVVVVVVVVVVVVVVPPVVPVPPPVVPD

Sequence (220 aa):
MLKNPSGHPIVVHCSAGIGRTCTLIGIELLLKRIRQRRDATGAQLMMWLRDRRAGAIQKGIQFVFLHLVVIKLLCEEGVMKGNDPKVVEFEKKYQRLLKKQREAQRKKEREEREKAMKELKKEKKQVSPVKKDGLDRTVDDSVYKTLTDDVKKLDAVKKEEEPPPDDTKMHTAERCVPDDEKVINTIKDDLAQNAAVVDKTHKEIEGKYELLDSEYIDLL

Radius of gyration: 26.6 Å; Cα contacts (8 Å, |Δi|>4): 86; chains: 1; bounding box: 60×44×77 Å

Secondary structure (DSSP, 8-state):
----TT-PPPP---SSSSSHHHHHHHHHHHHHHHHTT----HHHHHHHHHHHSTT-S-SHHHHHHHHHHHHHHHHHTTSS-TT-HHHHHHHHHHHHHHHHHHHHHHHHHHHHHHHHHHHHHHHHHHS------S------HHHHHHHHHHHHHHHHTTS--PPPP---------------HHHHHHHHHHHHHHHHHHHHHHHHHHHHHTTTTTTSSTT-

Organism: Dictyocaulus viviparus (NCBI:txid29172)